Protein AF-A0A9W6C2Y4-F1 (afdb_monomer)

Sequence (240 aa):
MNPDECPVCDTGVLATWQVAATNETIRVCDECDGVWEATDELPGPPLTTIEQFLLLRGRPPLWSELHRLDEAPASTTLILKGGPIFDPAKVAANPQDYLLDIFEHEAEAAALWQSRRRRDRDWSEGEIRLRYQGAELLPFGAVDHVLALWCYLLHVVEEFLDTGRGKTYYPDQPLPVVLETVKHKVFFSTDETRVMVEPVPFLDSLLDEAQRFFAWAQSNLAEPSMDREIAQLRERLAQL

Solvent-accessible surface area (backbone atoms only — not comparable to full-atom values): 13283 Å² total; per-residue (Å²): 128,67,90,42,53,28,82,82,71,80,76,24,44,47,42,36,30,27,34,69,90,76,67,50,55,28,28,37,25,78,70,76,35,33,23,37,58,66,81,60,78,79,81,63,83,55,82,44,38,52,52,59,55,29,46,78,68,77,40,72,73,45,75,87,48,46,32,42,66,67,48,58,42,47,68,49,54,28,34,54,70,58,66,100,75,76,54,56,71,55,36,54,73,42,40,80,82,32,40,40,45,43,77,89,38,39,72,60,39,35,54,51,51,54,59,47,31,76,78,38,77,83,65,38,53,15,34,60,45,37,36,41,38,92,38,67,55,40,69,83,51,58,67,32,40,40,65,59,40,53,55,43,51,53,46,24,53,53,37,21,76,76,69,48,46,10,69,44,58,45,79,84,43,97,44,46,40,37,36,37,61,54,96,91,41,37,32,43,33,24,82,91,42,73,44,79,46,62,64,64,65,44,51,54,29,48,47,51,48,49,50,54,51,32,52,49,38,26,76,61,66,69,42,76,72,51,64,66,61,50,49,55,51,51,63,56,55,77,70,113

Mean predicted aligned error: 9.62 Å

Organism: NCBI:txid330485

Structure (mmCIF, N/CA/C/O backbone):
data_AF-A0A9W6C2Y4-F1
#
_entry.id   AF-A0A9W6C2Y4-F1
#
loop_
_atom_site.group_PDB
_atom_site.id
_atom_site.type_symbol
_atom_site.label_atom_id
_atom_site.label_alt_id
_atom_site.label_comp_id
_atom_site.label_asym_id
_atom_site.label_entity_id
_atom_site.label_seq_id
_atom_site.pdbx_PDB_ins_code
_atom_site.Cartn_x
_atom_site.Cartn_y
_atom_site.Cartn_z
_atom_site.occupancy
_atom_site.B_iso_or_equiv
_atom_site.auth_seq_id
_atom_site.auth_comp_id
_atom_site.auth_asym_id
_atom_site.auth_atom_id
_atom_site.pdbx_PDB_model_num
ATOM 1 N N . MET A 1 1 ? -12.298 27.050 8.708 1.00 48.81 1 MET A N 1
ATOM 2 C CA . MET A 1 1 ? -11.421 26.603 9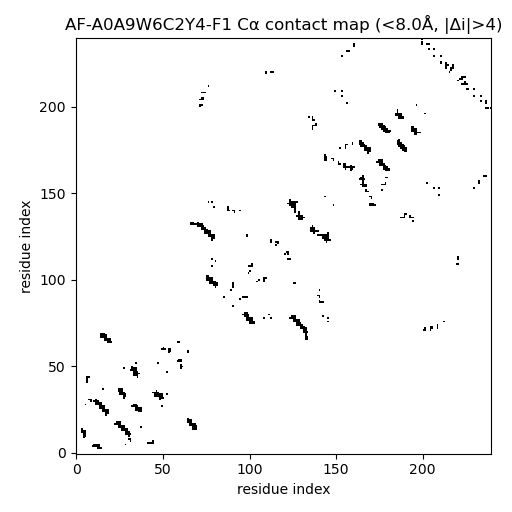.801 1.00 48.81 1 MET A CA 1
ATOM 3 C C . MET A 1 1 ? -11.021 25.200 9.417 1.00 48.81 1 MET A C 1
ATOM 5 O O . MET A 1 1 ? -11.918 24.442 9.054 1.00 48.81 1 MET A O 1
ATOM 9 N N . ASN A 1 2 ? -9.726 24.933 9.299 1.00 56.00 2 ASN A N 1
ATOM 10 C CA . ASN A 1 2 ? -9.266 23.605 8.918 1.00 56.00 2 ASN A CA 1
ATOM 11 C C . ASN A 1 2 ? -9.651 22.644 10.063 1.00 56.00 2 ASN A C 1
ATOM 13 O O . ASN A 1 2 ? -9.326 22.968 11.204 1.00 56.00 2 ASN A O 1
ATOM 17 N N . PRO A 1 3 ? -10.397 21.546 9.830 1.00 61.06 3 PRO A N 1
ATOM 18 C CA . PRO A 1 3 ? -10.784 20.623 10.905 1.00 61.06 3 PRO A CA 1
ATOM 19 C C . PRO A 1 3 ? -9.581 20.019 11.645 1.00 61.06 3 PRO A C 1
ATOM 21 O O . PRO A 1 3 ? -9.739 19.575 12.782 1.00 61.06 3 PRO A O 1
ATOM 24 N N . ASP A 1 4 ? -8.402 20.070 11.026 1.00 70.75 4 ASP A N 1
ATOM 25 C CA . ASP A 1 4 ? -7.159 19.537 11.572 1.00 70.75 4 ASP A CA 1
ATOM 26 C C . ASP A 1 4 ? -6.357 20.584 12.367 1.00 70.75 4 ASP A C 1
ATOM 28 O O . ASP A 1 4 ? -5.351 20.246 12.976 1.00 70.75 4 ASP A O 1
ATOM 32 N N . GLU A 1 5 ? -6.767 21.858 12.405 1.00 83.88 5 GLU A N 1
ATOM 33 C CA . GLU A 1 5 ? -6.085 22.886 13.208 1.00 83.88 5 GLU A CA 1
ATOM 34 C C . GLU A 1 5 ? -6.399 22.726 14.701 1.00 83.88 5 GLU A C 1
ATOM 36 O O . GLU A 1 5 ? -7.559 22.641 15.117 1.00 83.88 5 GLU A O 1
ATOM 41 N N . CYS A 1 6 ? -5.358 22.743 15.536 1.00 86.81 6 CYS A N 1
ATOM 42 C CA . CYS A 1 6 ? -5.523 22.710 16.981 1.00 86.81 6 CYS A CA 1
ATOM 43 C C . CYS A 1 6 ? -6.207 23.995 17.482 1.00 86.81 6 CYS A C 1
ATOM 45 O O . CYS A 1 6 ? -5.647 25.084 17.331 1.00 86.81 6 CYS A O 1
ATOM 47 N N . PRO A 1 7 ? -7.352 23.899 18.187 1.00 87.81 7 PRO A N 1
ATOM 48 C CA . PRO A 1 7 ? -8.110 25.066 18.643 1.00 87.81 7 PRO A CA 1
ATOM 49 C C . PRO A 1 7 ? -7.480 25.790 19.847 1.00 87.81 7 PRO A C 1
ATOM 51 O O . PRO A 1 7 ? -8.100 26.693 20.406 1.00 87.81 7 PRO A O 1
ATOM 54 N N . VAL A 1 8 ? -6.299 25.356 20.309 1.00 89.12 8 VAL A N 1
ATOM 55 C CA . VAL A 1 8 ? -5.649 25.853 21.536 1.00 89.12 8 VAL A CA 1
ATOM 56 C C . VAL A 1 8 ? -4.335 26.562 21.256 1.00 89.12 8 VAL A C 1
ATOM 58 O O . VAL A 1 8 ? -4.086 27.611 21.843 1.00 89.12 8 VAL A O 1
ATOM 61 N N . CYS A 1 9 ? -3.460 25.965 20.443 1.00 88.62 9 CYS A N 1
ATOM 62 C CA . CYS A 1 9 ? -2.107 26.486 20.249 1.00 88.62 9 CYS A CA 1
ATOM 63 C C . CYS A 1 9 ? -1.913 27.218 18.921 1.00 88.62 9 CYS A C 1
ATOM 65 O O . CYS A 1 9 ? -0.823 27.736 18.710 1.00 88.62 9 CYS A O 1
ATOM 67 N N . ASP A 1 10 ? -2.933 27.272 18.054 1.00 79.62 10 ASP A N 1
ATOM 68 C CA . ASP A 1 10 ? -2.951 27.932 16.734 1.00 79.62 10 ASP A CA 1
ATOM 69 C C . ASP A 1 10 ? -1.836 27.503 15.749 1.00 79.62 10 ASP A C 1
ATOM 71 O O . ASP A 1 10 ? -1.829 27.928 14.595 1.00 79.62 10 ASP A O 1
ATOM 75 N N . THR A 1 11 ? -0.890 26.663 16.181 1.00 83.31 11 THR A N 1
ATOM 76 C CA . THR A 1 11 ? 0.278 26.207 15.415 1.00 83.31 11 THR A CA 1
ATOM 77 C C . THR A 1 11 ? 0.309 24.701 15.191 1.00 83.31 11 THR A C 1
ATOM 79 O O . THR A 1 11 ? 1.020 24.256 14.298 1.00 83.31 11 THR A O 1
ATOM 82 N N . GLY A 1 12 ? -0.414 23.931 16.005 1.00 83.50 12 GLY A N 1
ATOM 83 C CA . GLY A 1 12 ? -0.396 22.470 15.964 1.00 83.50 12 GLY A CA 1
ATOM 84 C C . GLY A 1 12 ? -1.527 21.878 15.136 1.00 83.50 12 GLY A C 1
ATOM 85 O O . GLY A 1 12 ? -2.555 22.523 14.905 1.00 83.50 12 GLY A O 1
ATOM 86 N N . VAL A 1 13 ? -1.339 20.627 14.734 1.00 85.88 13 VAL A N 1
ATOM 87 C CA . VAL A 1 13 ? -2.291 19.826 13.967 1.00 85.88 13 VAL A CA 1
ATOM 88 C C . VAL A 1 13 ? -2.844 18.710 14.849 1.00 85.88 13 VAL A C 1
ATOM 90 O O . VAL A 1 13 ? -2.113 18.044 15.582 1.00 85.88 13 VAL A O 1
ATOM 93 N N . LEU A 1 14 ? -4.158 18.504 14.793 1.00 87.69 14 LEU A N 1
ATOM 94 C CA . LEU A 1 14 ? -4.824 17.393 15.457 1.00 87.69 14 LEU A CA 1
ATOM 95 C C . LEU A 1 14 ? -4.723 16.139 14.602 1.00 87.69 14 LEU A C 1
ATOM 97 O O . LEU A 1 14 ? -5.327 16.045 13.539 1.00 87.69 14 LEU A O 1
ATOM 101 N N . ALA A 1 15 ? -4.013 15.151 15.125 1.00 85.19 15 ALA A N 1
ATOM 102 C CA . ALA A 1 15 ? -3.973 13.809 14.578 1.00 85.19 15 ALA A CA 1
ATOM 103 C C . ALA A 1 15 ? -4.909 12.892 15.367 1.00 85.19 15 ALA A C 1
ATOM 105 O O . ALA A 1 15 ? -5.103 13.073 16.571 1.00 85.19 15 ALA A O 1
ATOM 106 N N . THR A 1 16 ? -5.487 11.890 14.712 1.00 87.31 16 THR A N 1
ATOM 107 C CA . THR A 1 16 ? -6.324 10.896 15.392 1.00 87.31 16 THR A CA 1
ATOM 108 C C . THR A 1 16 ? -5.439 9.736 15.808 1.00 87.31 16 THR A C 1
ATOM 110 O O . THR A 1 16 ? -4.629 9.269 15.027 1.00 87.31 16 THR A O 1
ATOM 113 N N . TRP A 1 17 ? -5.586 9.236 17.026 1.00 87.19 17 TRP A N 1
ATOM 114 C CA . TRP A 1 17 ? -4.796 8.134 17.559 1.00 87.19 17 TRP A CA 1
ATOM 115 C C . TRP A 1 17 ? -5.699 7.125 18.252 1.00 87.19 17 TRP A C 1
ATOM 117 O O . TRP A 1 17 ? -6.718 7.484 18.834 1.00 87.19 17 TRP A O 1
ATOM 127 N N . GLN A 1 18 ? -5.306 5.860 18.231 1.00 86.88 18 GLN A N 1
ATOM 128 C CA . GLN A 1 18 ? -5.898 4.794 19.017 1.00 86.88 18 GLN A CA 1
ATOM 129 C C . GLN A 1 18 ? -4.928 4.352 20.099 1.00 86.88 18 GLN A C 1
ATOM 131 O O . GLN A 1 18 ? -3.770 4.051 19.820 1.00 86.88 18 GLN A O 1
ATOM 136 N N . VAL A 1 19 ? -5.408 4.244 21.332 1.00 88.12 19 VAL A N 1
ATOM 137 C CA . VAL A 1 19 ? -4.635 3.635 22.415 1.00 88.12 19 VAL A CA 1
ATOM 138 C C . VAL A 1 19 ? -4.586 2.124 22.208 1.00 88.12 19 VAL A C 1
ATOM 140 O O . VAL A 1 19 ? -5.620 1.456 22.269 1.00 88.12 19 VAL A O 1
ATOM 143 N N . ALA A 1 20 ? -3.386 1.569 22.034 1.00 76.88 20 ALA A N 1
ATOM 144 C CA . ALA A 1 20 ? -3.165 0.167 21.670 1.00 76.88 20 ALA A CA 1
ATOM 145 C C . ALA A 1 20 ? -3.860 -0.838 22.609 1.00 76.88 20 ALA A C 1
ATOM 147 O O . ALA A 1 20 ? -4.355 -1.880 22.188 1.00 76.88 20 ALA A O 1
ATOM 148 N N . ALA A 1 21 ? -3.906 -0.530 23.907 1.00 77.56 21 ALA A N 1
ATOM 149 C CA . ALA A 1 21 ? -4.425 -1.445 24.920 1.00 77.56 21 ALA A CA 1
ATOM 150 C C . ALA A 1 21 ? -5.945 -1.391 25.110 1.00 77.56 21 ALA A C 1
ATOM 152 O O . ALA A 1 21 ? -6.541 -2.388 25.518 1.00 77.56 21 ALA A O 1
ATOM 153 N N . THR A 1 22 ? -6.565 -0.233 24.874 1.00 81.06 22 THR A N 1
ATOM 154 C CA . THR A 1 22 ? -7.994 -0.009 25.151 1.00 81.06 22 THR A CA 1
ATOM 155 C C . THR A 1 22 ? -8.826 0.120 23.880 1.00 81.06 22 THR A C 1
ATOM 157 O O . THR A 1 22 ? -10.047 0.001 23.944 1.00 81.06 22 THR A O 1
ATOM 160 N N . ASN A 1 23 ? -8.179 0.307 22.726 1.00 77.56 23 ASN A N 1
ATOM 161 C CA . ASN A 1 23 ? -8.791 0.686 21.454 1.00 77.56 23 ASN A CA 1
ATOM 162 C C . ASN A 1 23 ? -9.578 2.009 21.510 1.00 77.56 23 ASN A C 1
ATOM 164 O O . ASN A 1 23 ? -10.372 2.277 20.610 1.00 77.56 23 ASN A O 1
ATOM 168 N N . GLU A 1 24 ? -9.374 2.834 22.545 1.00 87.25 24 GLU A N 1
ATOM 169 C CA . GLU A 1 24 ? -9.972 4.169 22.622 1.00 87.25 24 GLU A CA 1
ATOM 170 C C . GLU A 1 24 ? -9.364 5.067 21.549 1.00 87.25 24 GLU A C 1
ATOM 172 O O . GLU A 1 24 ? -8.140 5.184 21.461 1.00 87.25 24 GLU A O 1
ATOM 177 N N . THR A 1 25 ? -10.224 5.715 20.769 1.00 88.94 25 THR A N 1
ATOM 178 C CA . THR A 1 25 ? -9.813 6.691 19.764 1.00 88.94 25 THR A CA 1
ATOM 179 C C . THR A 1 25 ? -9.860 8.098 20.346 1.00 88.94 25 THR A C 1
ATOM 181 O O . THR A 1 25 ? -10.866 8.516 20.923 1.00 88.94 25 THR A O 1
ATOM 184 N N . ILE A 1 26 ? -8.777 8.838 20.161 1.00 92.00 26 ILE A N 1
ATOM 185 C CA . ILE A 1 26 ? -8.584 10.209 20.620 1.00 92.00 26 ILE A CA 1
ATOM 186 C C . ILE A 1 26 ? -8.038 11.077 19.498 1.00 92.00 26 ILE A C 1
ATOM 188 O O . ILE A 1 26 ? -7.483 10.568 18.530 1.00 92.00 26 ILE A O 1
ATOM 192 N N . ARG A 1 27 ? -8.150 12.394 19.648 1.00 91.06 27 ARG A N 1
ATOM 193 C CA . ARG A 1 27 ? -7.378 13.351 18.852 1.00 91.06 27 ARG A CA 1
ATOM 194 C C . ARG A 1 27 ? -6.304 13.974 19.722 1.00 91.06 27 ARG A C 1
ATOM 196 O O . ARG A 1 27 ? -6.596 14.346 20.857 1.00 91.06 27 ARG A O 1
ATOM 203 N N . VAL A 1 28 ? -5.086 14.067 19.202 1.00 92.19 28 VAL A N 1
ATOM 204 C CA . VAL A 1 28 ? -3.923 14.604 19.911 1.00 92.19 28 VAL A CA 1
ATOM 205 C C . VAL A 1 28 ? -3.260 15.672 19.054 1.00 92.19 28 VAL A C 1
ATOM 207 O O . VAL A 1 28 ? -3.029 15.448 17.867 1.00 92.19 28 VAL A O 1
ATOM 210 N N . CYS A 1 29 ? -2.973 16.823 19.657 1.00 91.62 29 CYS A N 1
ATOM 211 C CA . CYS A 1 29 ? -2.175 17.876 19.032 1.00 91.62 29 CYS A CA 1
ATOM 212 C C . CYS A 1 29 ? -0.686 17.518 19.083 1.00 91.62 29 CYS A C 1
ATOM 214 O O . CYS A 1 29 ? -0.192 17.152 20.148 1.00 91.62 29 CYS A O 1
ATOM 216 N N . ASP A 1 30 ? 0.023 17.678 17.970 1.00 87.75 30 ASP A N 1
ATOM 217 C CA . ASP A 1 30 ? 1.470 17.450 17.857 1.00 87.75 30 ASP A CA 1
ATOM 218 C C . ASP A 1 30 ? 2.346 18.500 18.568 1.00 87.75 30 ASP A C 1
ATOM 220 O O . ASP A 1 30 ? 3.482 18.202 18.927 1.00 87.75 30 ASP A O 1
ATOM 224 N N . GLU A 1 31 ? 1.826 19.707 18.802 1.00 91.56 31 GLU A N 1
ATOM 225 C CA . GLU A 1 31 ? 2.586 20.807 19.418 1.00 91.56 31 GLU A CA 1
ATOM 226 C C . GLU A 1 31 ? 2.297 21.002 20.912 1.00 91.56 31 GLU A C 1
ATOM 228 O O . GLU A 1 31 ? 3.196 21.293 21.699 1.00 91.56 31 GLU A O 1
ATOM 233 N N . CYS A 1 32 ? 1.030 20.894 21.327 1.00 92.50 32 CYS A N 1
ATOM 234 C CA . CYS A 1 32 ? 0.628 21.184 22.710 1.00 92.50 32 CYS A CA 1
ATOM 235 C C . CYS A 1 32 ? 0.221 19.951 23.519 1.00 92.50 32 CYS A C 1
ATOM 237 O O . CYS A 1 32 ? -0.209 20.105 24.664 1.00 92.50 32 CYS A O 1
ATOM 239 N N . ASP A 1 33 ? 0.308 18.755 22.924 1.00 93.50 33 ASP A N 1
ATOM 240 C CA . ASP A 1 33 ? -0.060 17.467 23.526 1.00 93.50 33 ASP A CA 1
ATOM 241 C C . ASP A 1 33 ? -1.509 17.385 24.042 1.00 93.50 33 ASP A C 1
ATOM 243 O O . ASP A 1 33 ? -1.862 16.462 24.781 1.00 93.50 33 ASP A O 1
ATOM 247 N N . GLY A 1 34 ? -2.363 18.349 23.684 1.00 94.19 34 GLY A N 1
ATOM 248 C CA . GLY A 1 34 ? -3.767 18.373 24.078 1.00 94.19 34 GLY A CA 1
ATOM 249 C C . GLY A 1 34 ? -4.510 17.159 23.528 1.00 94.19 34 GLY A C 1
ATOM 250 O O . GLY A 1 34 ? -4.279 16.760 22.389 1.00 94.19 34 GLY A O 1
ATOM 251 N N . VAL A 1 35 ? -5.401 16.583 24.336 1.00 94.50 35 VAL A N 1
ATOM 252 C CA . VAL A 1 35 ? -6.202 15.406 23.982 1.00 94.50 35 VAL A CA 1
ATOM 253 C C . VAL A 1 35 ? -7.685 15.740 23.967 1.00 94.50 35 VAL A C 1
ATOM 255 O O . VAL A 1 35 ? -8.200 16.313 24.925 1.00 94.50 35 VAL A O 1
ATOM 258 N N . TRP A 1 36 ? -8.379 15.295 22.928 1.00 93.69 36 TRP A N 1
ATOM 259 C CA . TRP A 1 36 ? -9.834 15.344 22.786 1.00 93.69 36 TRP A CA 1
ATOM 260 C C . TRP A 1 36 ? -10.384 13.945 22.527 1.00 93.69 36 TRP A C 1
ATOM 262 O O . TRP A 1 36 ? -9.674 13.080 22.003 1.00 93.69 36 TRP A O 1
ATOM 272 N N . GLU A 1 37 ? -11.658 13.715 22.835 1.00 89.94 37 GLU A N 1
ATOM 273 C CA . GLU A 1 37 ? -12.338 12.527 22.326 1.00 89.94 37 GLU A CA 1
ATOM 274 C C . GLU A 1 37 ? -12.446 12.625 20.802 1.00 89.94 37 GLU A C 1
ATOM 276 O O . GLU A 1 37 ? -12.574 13.713 20.226 1.00 89.94 37 GLU A O 1
ATOM 281 N N . ALA A 1 38 ? -12.421 11.479 20.121 1.00 83.81 38 ALA A N 1
ATOM 282 C CA . ALA A 1 38 ? -12.637 11.438 18.676 1.00 83.81 38 ALA A CA 1
ATOM 283 C C . ALA A 1 38 ? -13.989 12.054 18.266 1.00 83.81 38 ALA A C 1
ATOM 285 O O . ALA A 1 38 ? -14.111 12.613 17.181 1.00 83.81 38 ALA A O 1
ATOM 286 N N . THR A 1 39 ? -14.986 11.971 19.150 1.00 80.50 39 THR A N 1
ATOM 287 C CA . THR A 1 39 ? -16.361 12.438 18.934 1.00 80.50 39 THR A CA 1
ATOM 288 C C . THR A 1 39 ? -16.616 13.883 19.349 1.00 80.50 39 THR A C 1
ATOM 290 O O . THR A 1 39 ? -17.721 14.367 19.121 1.00 80.50 39 THR A O 1
ATOM 293 N N . ASP A 1 40 ? -15.649 14.575 19.963 1.00 82.12 40 ASP A N 1
ATOM 294 C CA . ASP A 1 40 ? -15.875 15.949 20.425 1.00 82.12 40 ASP A CA 1
ATOM 295 C C . ASP A 1 40 ? -16.183 16.899 19.251 1.00 82.12 40 ASP A C 1
ATOM 297 O O . ASP A 1 40 ? -15.501 16.904 18.220 1.00 82.12 40 ASP A O 1
ATOM 301 N N . GLU A 1 41 ? -17.175 17.768 19.417 1.00 78.69 41 GLU A N 1
ATOM 302 C CA . GLU A 1 41 ? -17.361 18.905 18.517 1.00 78.69 41 GLU A CA 1
ATOM 303 C C . GLU A 1 41 ? -16.339 19.992 18.878 1.00 78.69 41 GLU A C 1
ATOM 305 O O . GLU A 1 41 ? -16.325 20.515 19.993 1.00 78.69 41 GLU A O 1
ATOM 310 N N . LEU A 1 42 ? -15.455 20.323 17.935 1.00 80.69 42 LEU A N 1
ATOM 311 C CA . LEU A 1 42 ? -14.477 21.399 18.092 1.00 80.69 42 LEU A CA 1
ATOM 312 C C . LEU A 1 42 ? -15.065 22.729 17.586 1.00 80.69 42 LEU A C 1
ATOM 314 O O . LEU A 1 42 ? -15.831 22.719 16.618 1.00 80.69 42 LEU A O 1
ATOM 318 N N . PRO A 1 43 ? -14.702 23.882 18.187 1.00 79.88 43 PRO A N 1
ATOM 319 C CA . PRO A 1 43 ? -13.636 24.084 19.176 1.00 79.88 43 PRO A CA 1
ATOM 320 C C . PRO A 1 43 ? -14.080 23.877 20.638 1.00 79.88 43 PRO A C 1
ATOM 322 O O . PRO A 1 43 ? -15.119 24.374 21.066 1.00 79.88 43 PRO A O 1
ATOM 325 N N . GLY A 1 44 ? -13.234 23.221 21.437 1.00 80.31 44 GLY A N 1
ATOM 326 C CA . GLY A 1 44 ? -13.410 23.034 22.882 1.00 80.31 44 GLY A CA 1
ATOM 327 C C . GLY A 1 44 ? -12.063 22.828 23.588 1.00 80.31 44 GLY A C 1
ATOM 328 O O . GLY A 1 44 ? -11.073 22.530 22.913 1.00 80.31 44 GLY A O 1
ATOM 329 N N . PRO A 1 45 ? -11.976 23.011 24.921 1.00 88.00 45 PRO A N 1
ATOM 330 C CA . PRO A 1 45 ? -10.738 22.750 25.652 1.00 88.00 45 PRO A CA 1
ATOM 331 C C . PRO A 1 45 ? -10.373 21.257 25.582 1.00 88.00 45 PRO A C 1
ATOM 333 O O . PRO A 1 45 ? -11.278 20.424 25.516 1.00 88.00 45 PRO A O 1
ATOM 336 N N . PRO A 1 46 ? -9.078 20.905 25.626 1.00 92.19 46 PRO A N 1
ATOM 337 C CA . PRO A 1 46 ? -8.669 19.512 25.688 1.00 92.19 46 PRO A CA 1
ATOM 338 C C . PRO A 1 46 ? -9.128 18.905 27.016 1.00 92.19 46 PRO A C 1
ATOM 340 O O . PRO A 1 46 ? -9.146 19.577 28.051 1.00 92.19 46 PRO A O 1
ATOM 343 N N . LEU A 1 47 ? -9.448 17.613 26.998 1.00 92.94 47 LEU A N 1
ATOM 344 C CA . LEU A 1 47 ? -9.722 16.822 28.196 1.00 92.94 47 LEU A CA 1
ATOM 345 C C . LEU A 1 47 ? -8.537 16.855 29.164 1.00 92.94 47 LEU A C 1
ATOM 347 O O . LEU A 1 47 ? -8.707 16.964 30.378 1.00 92.94 47 LEU A O 1
ATOM 351 N N . THR A 1 48 ? -7.333 16.687 28.615 1.00 94.31 48 THR A N 1
ATOM 352 C CA . THR A 1 48 ? -6.063 16.588 29.340 1.00 94.31 48 THR A CA 1
ATOM 353 C C . THR A 1 48 ? -4.895 16.607 28.338 1.00 94.31 48 THR A C 1
ATOM 355 O O . THR A 1 48 ? -5.105 16.896 27.160 1.00 94.31 48 THR A O 1
ATOM 358 N N . THR A 1 49 ? -3.675 16.303 28.784 1.00 94.62 49 THR A N 1
ATOM 359 C CA . THR A 1 49 ? -2.512 16.062 27.916 1.00 94.62 49 THR A CA 1
ATOM 360 C C . THR A 1 49 ? -2.329 14.571 27.634 1.00 94.62 49 THR A C 1
ATOM 362 O O . THR A 1 49 ? -2.821 13.732 28.394 1.00 94.62 49 THR A O 1
ATOM 365 N N . ILE A 1 50 ? -1.592 14.210 26.581 1.00 93.50 50 ILE A N 1
ATOM 366 C CA . ILE A 1 50 ? -1.386 12.800 26.209 1.00 93.50 50 ILE A CA 1
ATOM 367 C C . ILE A 1 50 ? -0.712 11.977 27.310 1.00 93.50 50 ILE A C 1
ATOM 369 O O . ILE A 1 50 ? -1.130 10.853 27.595 1.00 93.50 50 ILE A O 1
ATOM 373 N N . GLU A 1 51 ? 0.261 12.565 28.006 1.00 94.19 51 GLU A N 1
ATOM 374 C CA . GLU A 1 51 ? 0.919 11.952 29.160 1.00 94.19 51 GLU A CA 1
ATOM 375 C C . GLU A 1 51 ? -0.103 11.578 30.240 1.00 94.19 51 GLU A C 1
ATOM 377 O O . GLU A 1 51 ? -0.183 10.429 30.681 1.00 94.19 51 GLU A O 1
ATOM 382 N N . GLN A 1 52 ? -0.930 12.540 30.645 1.00 94.69 52 GLN A N 1
ATOM 383 C CA . GLN A 1 52 ? -1.886 12.338 31.722 1.00 94.69 52 GLN A CA 1
ATOM 384 C C . GLN A 1 52 ? -3.051 11.436 31.290 1.00 94.69 52 GLN A C 1
ATOM 386 O O . GLN A 1 52 ? -3.531 10.627 32.088 1.00 94.69 52 GLN A O 1
ATOM 391 N N . PHE A 1 53 ? -3.440 11.489 30.015 1.00 94.50 53 PHE A N 1
ATOM 392 C CA . PHE A 1 53 ? -4.421 10.588 29.420 1.00 94.50 53 PHE A CA 1
ATOM 393 C C . PHE A 1 53 ? -3.993 9.118 29.520 1.00 94.50 53 PHE A C 1
ATOM 395 O O . PHE A 1 53 ? -4.796 8.280 29.944 1.00 94.50 53 PHE A O 1
ATOM 402 N N . LEU A 1 54 ? -2.738 8.809 29.166 1.00 93.44 54 LEU A N 1
ATOM 403 C CA . LEU A 1 54 ? -2.165 7.460 29.229 1.00 93.44 54 LEU A CA 1
ATOM 404 C C . LEU A 1 54 ? -1.967 6.989 30.674 1.00 93.44 54 LEU A C 1
ATOM 406 O O . LEU A 1 54 ? -2.329 5.858 31.011 1.00 93.44 54 LEU A O 1
ATOM 410 N N . LEU A 1 55 ? -1.477 7.866 31.556 1.00 94.00 55 LEU A N 1
ATOM 411 C CA . LEU A 1 55 ? -1.287 7.547 32.975 1.00 94.00 55 LEU A CA 1
ATOM 412 C C . LEU A 1 55 ? -2.604 7.183 33.673 1.00 94.00 55 LEU A C 1
ATOM 414 O O . LEU A 1 55 ? -2.648 6.210 34.427 1.00 94.00 55 LEU A O 1
ATOM 418 N N . LEU A 1 56 ? -3.696 7.901 33.384 1.00 93.25 56 LEU A N 1
ATOM 419 C CA . LEU A 1 56 ? -5.032 7.588 33.915 1.00 93.25 56 LEU A CA 1
ATOM 420 C C . LEU A 1 56 ? -5.556 6.216 33.457 1.00 93.25 56 LEU A C 1
ATOM 422 O O . LEU A 1 56 ? -6.422 5.639 34.112 1.00 93.25 56 LEU A O 1
ATOM 426 N N . ARG A 1 57 ? -4.998 5.672 32.371 1.00 90.56 57 ARG A N 1
ATOM 427 C CA . ARG A 1 57 ? -5.300 4.341 31.819 1.00 90.56 57 ARG A CA 1
ATOM 428 C C . ARG A 1 57 ? -4.287 3.278 32.240 1.00 90.56 57 ARG A C 1
ATOM 430 O O . ARG A 1 57 ? -4.323 2.157 31.737 1.00 90.56 57 ARG A O 1
ATOM 437 N N . GLY A 1 58 ? -3.378 3.616 33.157 1.00 91.62 58 GLY A N 1
ATOM 438 C CA . GLY A 1 58 ? -2.327 2.713 33.618 1.00 91.62 58 GLY A CA 1
ATOM 439 C C . GLY A 1 58 ? -1.333 2.334 32.517 1.00 91.62 58 GLY A C 1
ATOM 440 O O . GLY A 1 58 ? -0.766 1.242 32.567 1.00 91.62 58 GLY A O 1
ATOM 441 N N . ARG A 1 59 ? -1.147 3.196 31.509 1.00 90.12 59 ARG A N 1
ATOM 442 C CA . ARG A 1 59 ? -0.185 3.006 30.415 1.00 90.12 59 ARG A CA 1
ATOM 443 C C . ARG A 1 59 ? 1.052 3.878 30.635 1.00 90.12 59 ARG A C 1
ATOM 445 O O . ARG A 1 59 ? 0.937 4.960 31.216 1.00 90.12 59 ARG A O 1
ATOM 452 N N . PRO A 1 60 ? 2.240 3.425 30.201 1.00 89.50 60 PRO A N 1
ATOM 453 C CA . PRO A 1 60 ? 3.411 4.289 30.195 1.00 89.50 60 PRO A CA 1
ATOM 454 C C . PRO A 1 60 ? 3.162 5.477 29.244 1.00 89.50 60 PRO A C 1
ATOM 456 O O . PRO A 1 60 ? 2.529 5.291 28.208 1.00 89.50 60 PRO A O 1
ATOM 459 N N . PRO A 1 61 ? 3.631 6.695 29.559 1.00 90.19 61 PRO A N 1
ATOM 460 C CA . PRO A 1 61 ? 3.428 7.870 28.713 1.00 90.19 61 PRO A CA 1
ATOM 461 C C . PRO A 1 61 ? 4.405 7.858 27.527 1.00 90.19 61 PRO A C 1
ATOM 463 O O . PRO A 1 61 ? 5.323 8.669 27.437 1.00 90.19 61 PRO A O 1
ATOM 466 N N . LEU A 1 62 ? 4.259 6.867 26.651 1.00 87.06 62 LEU A N 1
ATOM 467 C CA . LEU A 1 62 ? 5.104 6.652 25.484 1.00 87.06 62 LEU A CA 1
ATOM 468 C C . LEU A 1 62 ? 4.237 6.674 24.229 1.00 87.06 62 LEU A C 1
ATOM 470 O O . LEU A 1 62 ? 3.201 6.017 24.184 1.00 87.06 62 LEU A O 1
ATOM 474 N N . TRP A 1 63 ? 4.701 7.347 23.176 1.00 83.00 63 TRP A N 1
ATOM 475 C CA . TRP A 1 63 ? 4.027 7.346 21.872 1.00 83.00 63 TRP A CA 1
ATOM 476 C C . TRP A 1 63 ? 3.883 5.942 21.268 1.00 83.00 63 TRP A C 1
ATOM 478 O O . TRP A 1 63 ? 2.959 5.703 20.504 1.00 83.00 63 TRP A O 1
ATOM 488 N N . SER A 1 64 ? 4.726 4.981 21.667 1.00 79.88 64 SER A N 1
ATOM 489 C CA . SER A 1 64 ? 4.589 3.566 21.290 1.00 79.88 64 SER A CA 1
ATOM 490 C C . SER A 1 64 ? 3.312 2.894 21.812 1.00 79.88 64 SER A C 1
ATOM 492 O O . SER A 1 64 ? 3.003 1.780 21.405 1.00 79.88 64 SER A O 1
ATOM 494 N N . GLU A 1 65 ? 2.589 3.533 22.735 1.00 84.75 65 GLU A N 1
ATOM 495 C CA . GLU A 1 65 ? 1.288 3.077 23.240 1.00 84.75 65 GLU A CA 1
ATOM 496 C C . GLU A 1 65 ? 0.114 3.504 22.351 1.00 8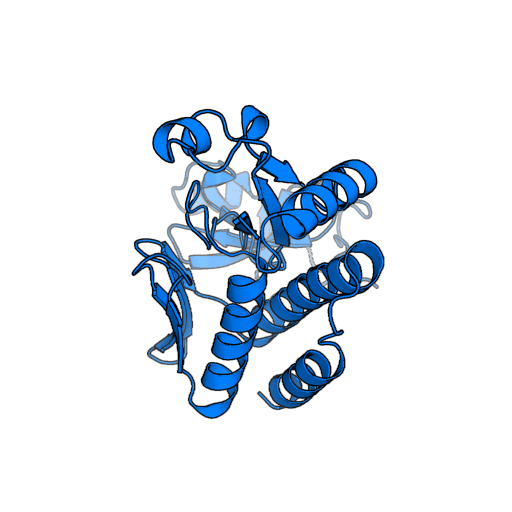4.75 65 GLU A C 1
ATOM 498 O O . GLU A 1 65 ? -1.038 3.166 22.640 1.00 84.75 65 GLU A O 1
ATOM 503 N N . LEU A 1 66 ? 0.398 4.270 21.298 1.00 84.38 66 LEU A N 1
ATOM 504 C CA . LEU A 1 66 ? -0.582 4.877 20.417 1.00 84.38 66 LEU A CA 1
ATOM 505 C C . LEU A 1 66 ? -0.342 4.430 18.972 1.00 84.38 66 LEU A C 1
ATOM 507 O O . LEU A 1 66 ? 0.793 4.343 18.508 1.00 84.38 66 LEU A O 1
ATOM 511 N N . HIS A 1 67 ? -1.432 4.207 18.248 1.00 77.88 67 HIS A N 1
ATOM 512 C CA . HIS A 1 67 ? -1.442 3.987 16.806 1.00 77.88 67 HIS A CA 1
ATOM 513 C C . HIS A 1 67 ? -2.114 5.175 16.144 1.00 77.88 67 HIS A C 1
ATOM 515 O O . HIS A 1 67 ? -3.267 5.475 16.444 1.00 77.88 67 HIS A O 1
ATOM 521 N N . ARG A 1 68 ? -1.403 5.878 15.270 1.00 77.81 68 ARG A N 1
ATOM 522 C CA . ARG A 1 68 ? -1.967 7.032 14.577 1.00 77.81 68 ARG A CA 1
ATOM 523 C C . ARG A 1 68 ? -3.002 6.560 13.564 1.00 77.81 68 ARG A C 1
ATOM 525 O O . ARG A 1 68 ? -2.655 5.756 12.724 1.00 77.81 68 ARG A O 1
ATOM 532 N N . LEU A 1 69 ? -4.246 7.015 13.632 1.00 69.75 69 LEU A N 1
ATOM 533 C CA . LEU A 1 69 ? -5.346 6.567 12.776 1.00 69.75 69 LEU A CA 1
ATOM 534 C C . LEU A 1 69 ? -5.574 7.424 11.527 1.00 69.75 69 LEU A C 1
ATOM 536 O O . LEU A 1 69 ? -6.167 6.937 10.568 1.00 69.75 69 LEU A O 1
ATOM 540 N N . ASP A 1 70 ? -5.127 8.679 11.542 1.00 62.94 70 ASP A N 1
ATOM 541 C CA . ASP A 1 70 ? -5.248 9.641 10.436 1.00 62.94 70 ASP A CA 1
ATOM 542 C C . ASP A 1 70 ? -4.103 9.539 9.414 1.00 62.94 70 ASP A C 1
ATOM 544 O O . ASP A 1 70 ? -4.048 10.319 8.467 1.00 62.94 70 ASP A O 1
ATOM 548 N N . GLU A 1 71 ? -3.185 8.580 9.567 1.00 66.94 71 GLU A N 1
ATOM 549 C CA . GLU A 1 71 ? -2.182 8.310 8.538 1.00 66.94 71 GLU A CA 1
ATOM 550 C C . GLU A 1 71 ? -2.820 7.565 7.368 1.00 66.94 71 GLU A C 1
ATOM 552 O O . GLU A 1 71 ? -3.100 6.367 7.450 1.00 66.94 71 GLU A O 1
ATOM 557 N N . ALA A 1 72 ? -3.008 8.282 6.261 1.00 72.56 72 ALA A N 1
ATOM 558 C CA . ALA A 1 72 ? -3.232 7.673 4.960 1.00 72.56 72 ALA A CA 1
ATOM 559 C C . ALA A 1 72 ? -2.145 6.617 4.681 1.00 72.56 72 ALA A C 1
ATOM 561 O O . ALA A 1 72 ? -0.980 6.832 5.043 1.00 72.56 72 ALA A O 1
ATOM 562 N N . PRO A 1 73 ? -2.481 5.474 4.055 1.00 79.56 73 PRO A N 1
ATOM 563 C CA . PRO A 1 73 ? -1.469 4.545 3.597 1.00 79.56 73 PRO A CA 1
ATOM 564 C C . PRO A 1 73 ? -0.466 5.268 2.699 1.00 79.56 73 PRO A C 1
ATOM 566 O O . PRO A 1 73 ? -0.838 5.950 1.749 1.00 79.56 73 PRO A O 1
ATOM 569 N N . ALA A 1 74 ? 0.809 5.098 3.017 1.00 86.62 74 ALA A N 1
ATOM 570 C CA . ALA A 1 74 ? 1.917 5.623 2.242 1.00 86.62 74 ALA A CA 1
ATOM 571 C C . ALA A 1 74 ? 2.745 4.451 1.738 1.00 86.62 74 ALA A C 1
ATOM 573 O O . ALA A 1 74 ? 3.008 3.501 2.484 1.00 86.62 74 ALA A O 1
ATOM 574 N N . SER A 1 75 ? 3.175 4.520 0.484 1.00 92.50 75 SER A N 1
ATOM 575 C CA . SER A 1 75 ? 3.999 3.482 -0.108 1.00 92.50 75 SER A CA 1
ATOM 576 C C . SER A 1 75 ? 5.345 4.001 -0.591 1.00 92.50 75 SER A C 1
ATOM 578 O O . SER A 1 75 ? 5.534 5.175 -0.906 1.00 92.50 75 SER A O 1
ATOM 580 N N . THR A 1 76 ? 6.291 3.083 -0.694 1.00 93.31 76 THR A N 1
ATOM 581 C CA . THR A 1 76 ? 7.521 3.263 -1.456 1.00 93.31 76 THR A CA 1
ATOM 582 C C . THR A 1 76 ? 7.667 2.035 -2.339 1.00 93.31 76 THR A C 1
ATOM 584 O O . THR A 1 76 ? 7.480 0.906 -1.887 1.00 93.31 76 THR A O 1
ATOM 587 N N . THR A 1 77 ? 7.998 2.247 -3.611 1.00 95.94 77 THR A N 1
ATOM 588 C CA . THR A 1 77 ? 8.358 1.153 -4.514 1.00 95.94 77 THR A CA 1
ATOM 589 C C . THR A 1 77 ? 9.865 1.159 -4.695 1.00 95.94 77 THR A C 1
ATOM 591 O O . THR A 1 77 ? 10.461 2.154 -5.106 1.00 95.94 77 THR A O 1
ATOM 594 N N . LEU A 1 78 ? 10.479 0.034 -4.366 1.00 95.25 78 LEU A N 1
ATOM 595 C CA . LEU A 1 78 ? 11.910 -0.193 -4.416 1.00 95.25 78 LEU A CA 1
ATOM 596 C C . LEU A 1 78 ? 12.208 -1.180 -5.533 1.00 95.25 78 LEU A C 1
ATOM 598 O O . LEU A 1 78 ? 11.510 -2.178 -5.656 1.00 95.25 78 LEU A O 1
ATOM 602 N N . ILE A 1 79 ? 13.268 -0.958 -6.301 1.00 95.00 79 ILE A N 1
ATOM 603 C CA . ILE A 1 79 ? 13.730 -1.912 -7.315 1.00 95.00 79 ILE A CA 1
ATOM 604 C C . ILE A 1 79 ? 15.096 -2.483 -6.982 1.00 95.00 79 ILE A C 1
ATOM 606 O O . ILE A 1 79 ? 15.944 -1.820 -6.381 1.00 95.00 79 ILE A O 1
ATOM 610 N N . LEU A 1 80 ? 15.335 -3.719 -7.410 1.00 93.00 80 LEU A N 1
ATOM 611 C CA . LEU A 1 80 ? 16.580 -4.419 -7.140 1.00 93.00 80 LEU A CA 1
ATOM 612 C C . LEU A 1 80 ? 17.750 -3.839 -7.963 1.00 93.00 80 LEU A C 1
ATOM 614 O O . LEU A 1 80 ? 17.809 -3.955 -9.189 1.00 93.00 80 LEU A O 1
ATOM 618 N N . LYS A 1 81 ? 18.746 -3.274 -7.268 1.00 89.31 81 LYS A N 1
ATOM 619 C CA . LYS A 1 81 ? 20.045 -2.828 -7.811 1.00 89.31 81 LYS A CA 1
ATOM 620 C C . LYS A 1 81 ? 20.891 -4.004 -8.302 1.00 89.31 81 LYS A C 1
ATOM 622 O O . LYS A 1 81 ? 21.577 -3.901 -9.322 1.00 89.31 81 LYS A O 1
ATOM 627 N N . GLY A 1 82 ? 20.859 -5.119 -7.566 1.00 75.25 82 GLY A N 1
ATOM 628 C CA . GLY A 1 82 ? 21.694 -6.310 -7.767 1.00 75.25 82 GLY A CA 1
ATOM 629 C C . GLY A 1 82 ? 21.351 -7.131 -9.017 1.00 75.25 82 GLY A C 1
ATOM 630 O O . GLY A 1 82 ? 20.296 -6.961 -9.625 1.00 75.25 82 GLY A O 1
ATOM 631 N N . GLY A 1 83 ? 22.272 -7.992 -9.461 1.00 64.69 83 GLY A N 1
ATOM 632 C CA . GLY A 1 83 ? 22.064 -8.900 -10.603 1.00 64.69 83 GLY A CA 1
ATOM 633 C C . GLY A 1 83 ? 20.969 -9.959 -10.358 1.00 64.69 83 GLY A C 1
ATOM 634 O O . GLY A 1 83 ? 20.382 -9.982 -9.285 1.00 64.69 83 GLY A O 1
ATOM 635 N N . PRO A 1 84 ? 20.708 -10.864 -11.322 1.00 56.84 84 PRO A N 1
ATOM 636 C CA . PRO A 1 84 ? 19.597 -11.833 -11.267 1.00 56.84 84 PRO A CA 1
ATOM 637 C C . PRO A 1 84 ? 19.695 -12.871 -10.134 1.00 56.84 84 PRO A C 1
ATOM 639 O O . PRO A 1 84 ? 18.775 -13.652 -9.940 1.00 56.84 84 PRO A O 1
ATOM 642 N N . ILE A 1 85 ? 20.810 -12.905 -9.399 1.00 62.25 85 ILE A N 1
ATOM 643 C CA . ILE A 1 85 ? 20.978 -13.728 -8.202 1.00 62.25 85 ILE A CA 1
ATOM 644 C C . ILE A 1 85 ? 21.109 -12.769 -7.025 1.00 62.25 85 ILE A C 1
ATOM 646 O O . ILE A 1 85 ? 22.128 -12.084 -6.895 1.00 62.25 85 ILE A O 1
ATOM 650 N N . PHE A 1 86 ? 20.093 -12.740 -6.171 1.00 72.06 86 PHE A N 1
ATOM 651 C CA . PHE A 1 86 ? 20.137 -12.055 -4.888 1.00 72.06 86 PHE A CA 1
ATOM 652 C C . PHE A 1 86 ? 19.835 -13.043 -3.764 1.00 72.06 86 PHE A C 1
ATOM 654 O O . PHE A 1 86 ? 19.215 -14.083 -3.970 1.00 72.06 86 PHE A O 1
ATOM 661 N N . ASP A 1 87 ? 20.346 -12.732 -2.580 1.00 77.25 87 ASP A N 1
ATOM 662 C CA . ASP A 1 87 ? 20.077 -13.481 -1.361 1.00 77.25 87 ASP A CA 1
ATOM 663 C C . ASP A 1 87 ? 19.027 -12.686 -0.575 1.00 77.25 87 ASP A C 1
ATOM 665 O O . ASP A 1 87 ? 19.370 -11.608 -0.072 1.00 77.25 87 ASP A O 1
ATOM 669 N N . PRO A 1 88 ? 17.769 -13.160 -0.485 1.00 75.25 88 PRO A N 1
ATOM 670 C CA . PRO A 1 88 ? 16.709 -12.452 0.227 1.00 75.25 88 PRO A CA 1
ATOM 671 C C . PRO A 1 88 ? 17.104 -12.088 1.662 1.00 75.25 88 PRO A C 1
ATOM 673 O O . PRO A 1 88 ? 16.783 -10.999 2.129 1.00 75.25 88 PRO A O 1
ATOM 676 N N . ALA A 1 89 ? 17.897 -12.931 2.338 1.00 78.56 89 ALA A N 1
ATOM 677 C CA . ALA A 1 89 ? 18.367 -12.648 3.692 1.00 78.56 89 ALA A CA 1
ATOM 678 C C . ALA A 1 89 ? 19.343 -11.459 3.737 1.00 78.56 89 ALA A C 1
ATOM 680 O O . ALA A 1 89 ? 19.344 -10.693 4.700 1.00 78.56 89 ALA A O 1
ATOM 681 N N . LYS A 1 90 ? 20.158 -11.259 2.692 1.00 81.00 90 LYS A N 1
ATOM 682 C CA . LYS A 1 90 ? 21.051 -10.090 2.594 1.00 81.00 90 LYS A CA 1
ATOM 683 C C . LYS A 1 90 ? 20.301 -8.819 2.236 1.00 81.00 90 LYS A C 1
ATOM 685 O O . LYS A 1 90 ? 20.652 -7.768 2.769 1.00 81.00 90 LYS A O 1
ATOM 690 N N . VAL A 1 91 ? 19.292 -8.922 1.368 1.00 81.62 91 VAL A N 1
ATOM 691 C CA . VAL A 1 91 ? 18.412 -7.794 1.037 1.00 81.62 91 VAL A CA 1
ATOM 692 C C . VAL A 1 91 ? 17.656 -7.349 2.285 1.00 81.62 91 VAL A C 1
ATOM 694 O O . VAL A 1 91 ? 17.706 -6.174 2.620 1.00 81.62 91 VAL A O 1
ATOM 697 N N . ALA A 1 92 ? 17.062 -8.280 3.034 1.00 77.69 92 ALA A N 1
ATOM 698 C CA . ALA A 1 92 ? 16.384 -7.972 4.291 1.00 77.69 92 ALA A CA 1
ATOM 699 C C . ALA A 1 92 ? 17.329 -7.359 5.343 1.00 77.69 92 ALA A C 1
ATOM 701 O O . ALA A 1 92 ? 16.938 -6.447 6.066 1.00 77.69 92 ALA A O 1
ATOM 702 N N . ALA A 1 93 ? 18.582 -7.825 5.424 1.00 81.50 93 ALA A N 1
ATOM 703 C CA . ALA A 1 93 ? 19.545 -7.321 6.404 1.00 81.50 93 ALA A CA 1
ATOM 704 C C . ALA A 1 93 ? 20.122 -5.933 6.065 1.00 81.50 93 ALA A C 1
ATOM 706 O O . ALA A 1 93 ? 20.447 -5.181 6.980 1.00 81.50 93 ALA A O 1
ATOM 707 N N . ASN A 1 94 ? 20.303 -5.602 4.780 1.00 83.69 94 ASN A N 1
ATOM 708 C CA . ASN A 1 94 ? 20.912 -4.338 4.337 1.00 83.69 94 ASN A CA 1
ATOM 709 C C . ASN A 1 94 ? 20.206 -3.781 3.087 1.00 83.69 94 ASN A C 1
ATOM 711 O O . ASN A 1 94 ? 20.833 -3.643 2.035 1.00 83.69 94 ASN A O 1
ATOM 715 N N . PRO A 1 95 ? 18.901 -3.472 3.156 1.00 83.38 95 PRO A N 1
ATOM 716 C CA . PRO A 1 95 ? 18.092 -3.172 1.977 1.00 83.38 95 PRO A CA 1
ATOM 717 C C . PRO A 1 95 ? 18.634 -2.001 1.155 1.00 83.38 95 PRO A C 1
ATOM 719 O O . PRO A 1 95 ? 18.616 -2.062 -0.068 1.00 83.38 95 PRO A O 1
ATOM 722 N N . GLN A 1 96 ? 19.204 -0.978 1.791 1.00 84.81 96 GLN A N 1
ATOM 723 C CA . GLN A 1 96 ? 19.792 0.188 1.125 1.00 84.81 96 GLN A CA 1
ATOM 724 C C . GLN A 1 96 ? 20.912 -0.159 0.125 1.00 84.81 96 GLN A C 1
ATOM 726 O O . GLN A 1 96 ? 21.111 0.561 -0.859 1.00 84.81 96 GLN A O 1
ATOM 731 N N . ASP A 1 97 ? 21.609 -1.279 0.334 1.00 86.81 97 ASP A N 1
ATOM 732 C CA . ASP A 1 97 ? 22.698 -1.729 -0.539 1.00 86.81 97 ASP A CA 1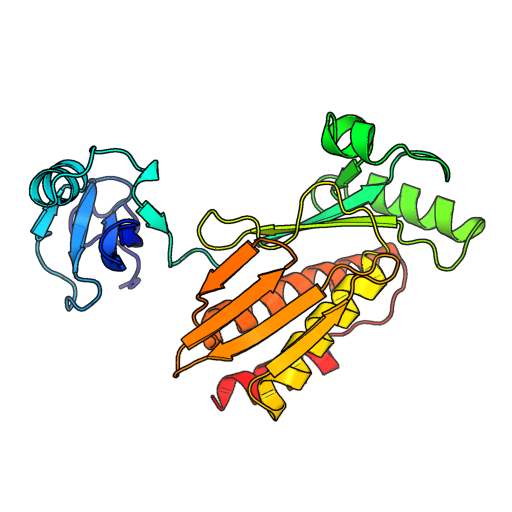
ATOM 733 C C . ASP A 1 97 ? 22.168 -2.432 -1.799 1.00 86.81 97 ASP A C 1
ATOM 735 O O . ASP A 1 97 ? 22.844 -2.471 -2.829 1.00 86.81 97 ASP A O 1
ATOM 739 N N . TYR A 1 98 ? 20.944 -2.969 -1.740 1.00 89.06 98 TYR A N 1
ATOM 740 C CA . TYR A 1 98 ? 20.366 -3.822 -2.783 1.00 89.06 98 TYR A CA 1
ATOM 741 C C . TYR A 1 98 ? 19.129 -3.234 -3.452 1.00 89.06 98 TYR A C 1
ATOM 743 O O . TYR A 1 98 ? 18.802 -3.654 -4.558 1.00 89.06 98 TYR A O 1
ATOM 751 N N . LEU A 1 99 ? 18.462 -2.276 -2.821 1.00 92.31 99 LEU A N 1
ATOM 752 C CA . LEU A 1 99 ? 17.211 -1.685 -3.265 1.00 92.31 99 LEU A CA 1
ATOM 753 C C . LEU A 1 99 ? 17.392 -0.194 -3.559 1.00 92.31 99 LEU A C 1
ATOM 755 O O . LEU A 1 99 ? 18.189 0.492 -2.912 1.00 92.31 99 LEU A O 1
ATOM 759 N N . LEU A 1 100 ? 16.678 0.292 -4.569 1.00 94.75 100 LEU A N 1
ATOM 760 C CA . LEU A 1 100 ? 16.649 1.689 -4.992 1.00 94.75 100 LEU A CA 1
ATOM 761 C C . LEU A 1 100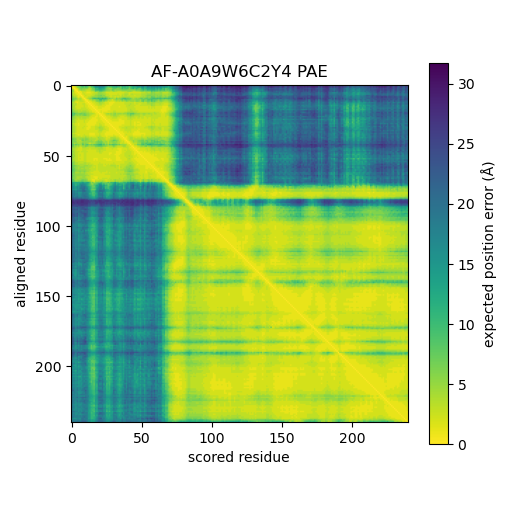 ? 15.203 2.180 -5.017 1.00 94.75 100 LEU A C 1
ATOM 763 O O . LEU A 1 100 ? 14.382 1.582 -5.706 1.00 94.75 100 LEU A O 1
ATOM 767 N N . ASP A 1 101 ? 14.904 3.254 -4.292 1.00 95.50 101 ASP A N 1
ATOM 768 C CA . ASP A 1 101 ? 13.577 3.879 -4.304 1.00 95.50 101 ASP A CA 1
ATOM 769 C C . ASP A 1 101 ? 13.349 4.607 -5.633 1.00 95.50 101 ASP A C 1
ATOM 771 O O . ASP A 1 101 ? 14.168 5.430 -6.054 1.00 95.50 101 ASP A O 1
ATOM 775 N N . ILE A 1 102 ? 12.250 4.272 -6.317 1.00 97.19 102 ILE A N 1
ATOM 776 C CA . ILE A 1 102 ? 11.940 4.830 -7.638 1.00 97.19 102 ILE A CA 1
ATOM 777 C C . ILE A 1 102 ? 11.518 6.299 -7.590 1.00 97.19 102 ILE A C 1
ATOM 779 O O . ILE A 1 102 ? 11.596 6.984 -8.605 1.00 97.19 102 ILE A O 1
ATOM 783 N N . PHE A 1 103 ? 11.058 6.782 -6.442 1.00 94.62 103 PHE A N 1
ATOM 784 C CA . PHE A 1 103 ? 10.599 8.149 -6.253 1.00 94.62 103 PHE A CA 1
ATOM 785 C C . PHE A 1 103 ? 11.734 9.040 -5.751 1.00 94.62 103 PHE A C 1
ATOM 787 O O . PHE A 1 103 ? 11.932 10.128 -6.286 1.00 94.62 103 PHE A O 1
ATOM 794 N N . GLU A 1 104 ? 12.529 8.572 -4.784 1.00 94.12 104 GLU A N 1
ATOM 795 C CA . GLU A 1 104 ? 13.677 9.344 -4.281 1.00 94.12 104 GLU A CA 1
ATOM 796 C C . GLU A 1 104 ? 14.819 9.430 -5.308 1.00 94.12 104 GLU A C 1
ATOM 798 O O . GLU A 1 104 ? 15.525 10.437 -5.382 1.00 94.12 104 GLU A O 1
ATOM 803 N N . HIS A 1 105 ? 14.988 8.390 -6.132 1.00 95.25 105 HIS A N 1
ATOM 804 C CA . HIS A 1 105 ? 16.069 8.280 -7.114 1.00 95.25 105 HIS A CA 1
ATOM 805 C C . HIS A 1 105 ? 15.551 8.082 -8.544 1.00 95.25 105 HIS A C 1
ATOM 807 O O . HIS A 1 105 ? 16.093 7.279 -9.305 1.00 95.25 105 HIS A O 1
ATOM 813 N N . GLU A 1 106 ? 14.521 8.836 -8.933 1.00 96.00 106 GLU A N 1
ATOM 814 C CA . GLU A 1 106 ? 13.767 8.659 -10.184 1.00 96.00 106 GLU A CA 1
ATOM 815 C C . GLU A 1 106 ? 14.626 8.415 -11.433 1.00 96.00 106 GLU A C 1
ATOM 817 O O . GLU A 1 106 ? 14.478 7.383 -12.088 1.00 96.00 106 GLU A O 1
ATOM 822 N N . ALA A 1 107 ? 15.555 9.318 -11.759 1.00 95.56 107 ALA A N 1
ATOM 823 C CA . ALA A 1 107 ? 16.350 9.196 -12.982 1.00 95.56 107 ALA A CA 1
ATOM 824 C C . ALA A 1 107 ? 17.270 7.959 -12.979 1.00 95.56 107 ALA A C 1
ATOM 826 O O . ALA A 1 107 ? 17.446 7.304 -14.010 1.00 95.56 107 ALA A O 1
ATOM 827 N N . GLU A 1 108 ? 17.856 7.629 -11.824 1.00 96.94 108 GLU A N 1
ATOM 828 C CA . GLU A 1 108 ? 18.712 6.451 -11.664 1.00 96.94 108 GLU A CA 1
ATOM 829 C C . GLU A 1 108 ? 17.884 5.166 -11.751 1.00 96.94 108 GLU A C 1
ATOM 831 O O . GLU A 1 108 ? 18.251 4.237 -12.475 1.00 96.94 108 GLU A O 1
ATOM 836 N N . ALA A 1 109 ? 16.735 5.138 -11.075 1.00 96.75 109 ALA A N 1
ATOM 837 C CA . ALA A 1 109 ? 15.824 4.007 -11.065 1.00 96.75 109 ALA A CA 1
ATOM 838 C C . ALA A 1 109 ? 15.244 3.730 -12.454 1.00 96.75 109 ALA A C 1
ATOM 840 O O . ALA A 1 109 ? 15.258 2.585 -12.909 1.00 96.75 109 ALA A O 1
ATOM 841 N N . ALA A 1 110 ? 14.822 4.772 -13.173 1.00 97.06 110 ALA A N 1
ATOM 842 C CA . ALA A 1 110 ? 14.343 4.662 -14.546 1.00 97.06 110 ALA A CA 1
ATOM 843 C C . ALA A 1 110 ? 15.427 4.089 -15.471 1.00 97.06 110 ALA A C 1
ATOM 845 O O . ALA A 1 110 ? 15.181 3.126 -16.203 1.00 97.06 110 ALA A O 1
ATOM 846 N N . ALA A 1 111 ? 16.651 4.625 -15.406 1.00 96.56 111 ALA A N 1
ATOM 847 C CA . ALA A 1 111 ? 17.768 4.140 -16.213 1.00 96.56 111 ALA A CA 1
ATOM 848 C C . ALA A 1 111 ? 18.114 2.676 -15.897 1.00 96.56 111 ALA A C 1
ATOM 850 O O . ALA A 1 111 ? 18.323 1.872 -16.815 1.00 96.56 111 ALA A O 1
ATOM 851 N N . LEU A 1 112 ? 18.141 2.311 -14.611 1.00 95.44 112 LEU A N 1
ATOM 852 C CA . LEU A 1 112 ? 18.370 0.942 -14.166 1.00 95.44 112 LEU A CA 1
ATOM 853 C C . LEU A 1 112 ? 17.283 0.010 -14.711 1.00 95.44 112 LEU A C 1
ATOM 855 O O . LEU A 1 112 ? 17.618 -0.962 -15.392 1.00 95.44 112 LEU A O 1
ATOM 859 N N . TRP A 1 113 ? 16.008 0.327 -14.489 1.00 95.31 113 TRP A N 1
ATOM 860 C CA . TRP A 1 113 ? 14.877 -0.496 -14.917 1.00 95.31 113 TRP A CA 1
ATOM 861 C C . TRP A 1 113 ? 14.868 -0.696 -16.436 1.00 95.31 113 TRP A C 1
ATOM 863 O O . TRP A 1 113 ? 14.845 -1.829 -16.925 1.00 95.31 113 TRP A O 1
ATOM 873 N N . GLN A 1 114 ? 15.003 0.384 -17.209 1.00 95.00 114 GLN A N 1
ATOM 874 C CA . GLN A 1 114 ? 15.108 0.308 -18.668 1.00 95.00 114 GLN A CA 1
ATOM 875 C C . GLN A 1 114 ? 16.293 -0.556 -19.117 1.00 95.00 114 GLN A C 1
ATOM 877 O O . GLN A 1 114 ? 16.177 -1.329 -20.070 1.00 95.00 114 GLN A O 1
ATOM 882 N N . SER A 1 115 ? 17.446 -0.451 -18.445 1.00 93.88 115 SER A N 1
ATOM 883 C CA . SER A 1 115 ? 18.624 -1.258 -18.782 1.00 93.88 115 SER A CA 1
ATOM 884 C C . SER A 1 115 ? 18.386 -2.756 -18.569 1.00 93.88 115 SER A C 1
ATOM 886 O O . SER A 1 115 ? 18.851 -3.565 -19.378 1.00 93.88 115 SER A O 1
ATOM 888 N N . ARG A 1 116 ? 17.626 -3.129 -17.530 1.00 92.56 116 ARG A N 1
ATOM 889 C CA . ARG A 1 116 ? 17.231 -4.516 -17.251 1.00 92.56 116 ARG A CA 1
ATOM 890 C C . ARG A 1 116 ? 16.248 -5.029 -18.288 1.00 92.56 116 ARG A C 1
ATOM 892 O O . ARG A 1 116 ? 16.468 -6.105 -18.840 1.00 92.56 116 ARG A O 1
ATOM 899 N N . ARG A 1 117 ? 15.280 -4.196 -18.674 1.00 92.00 117 ARG A N 1
ATOM 900 C CA . ARG A 1 117 ? 14.286 -4.527 -19.704 1.00 92.00 117 ARG A CA 1
ATOM 901 C C . ARG A 1 117 ? 14.827 -4.772 -21.099 1.00 92.00 117 ARG A C 1
ATOM 903 O O . ARG A 1 117 ? 14.203 -5.463 -21.896 1.00 92.00 117 ARG A O 1
ATOM 910 N N . ARG A 1 118 ? 16.030 -4.278 -21.394 1.00 91.12 118 ARG A N 1
ATOM 911 C CA . ARG A 1 118 ? 16.745 -4.643 -22.629 1.00 91.12 118 ARG A CA 1
ATOM 912 C C . ARG A 1 118 ? 17.178 -6.112 -22.661 1.00 91.12 118 ARG A C 1
ATOM 914 O O . ARG A 1 118 ? 17.468 -6.615 -23.741 1.00 91.12 118 ARG A O 1
ATOM 921 N N . ARG A 1 119 ? 17.292 -6.770 -21.503 1.00 89.50 119 ARG A N 1
ATOM 922 C CA . ARG A 1 119 ? 17.710 -8.176 -21.365 1.00 89.50 119 ARG A CA 1
ATOM 923 C C . ARG A 1 119 ? 16.538 -9.091 -21.035 1.00 89.50 119 ARG A C 1
ATOM 925 O O . ARG A 1 119 ? 16.501 -10.208 -21.532 1.00 89.50 119 ARG A O 1
ATOM 932 N N . ASP A 1 120 ? 15.614 -8.596 -20.226 1.00 90.12 120 ASP A N 1
ATOM 933 C CA . ASP A 1 120 ? 14.410 -9.295 -19.802 1.00 90.12 120 ASP A CA 1
ATOM 934 C C . ASP A 1 120 ? 13.242 -8.310 -19.816 1.00 90.12 120 ASP A C 1
ATOM 936 O O . ASP A 1 120 ? 13.133 -7.455 -18.941 1.00 90.12 120 ASP A O 1
ATOM 940 N N . ARG A 1 121 ? 12.406 -8.393 -20.855 1.00 88.56 121 ARG A N 1
ATOM 941 C CA . ARG A 1 121 ? 11.356 -7.407 -21.135 1.00 88.56 121 ARG A CA 1
ATOM 942 C C . ARG A 1 121 ? 10.370 -7.248 -19.977 1.00 88.56 121 ARG A C 1
ATOM 944 O O . ARG A 1 121 ? 9.880 -6.137 -19.776 1.00 88.56 121 ARG A O 1
ATOM 951 N N . ASP A 1 122 ? 10.140 -8.319 -19.228 1.00 88.81 122 ASP A N 1
ATOM 952 C CA . ASP A 1 122 ? 9.140 -8.377 -18.165 1.00 88.81 122 ASP A CA 1
ATOM 953 C C . ASP A 1 122 ? 9.755 -8.082 -16.786 1.00 88.81 122 ASP A C 1
ATOM 955 O O . ASP A 1 122 ? 9.070 -8.129 -15.768 1.00 88.81 122 ASP A O 1
ATOM 959 N N . TRP A 1 123 ? 11.039 -7.698 -16.743 1.00 92.62 123 TRP A N 1
ATOM 960 C CA . TRP A 1 123 ? 11.734 -7.385 -15.500 1.00 92.62 123 TRP A CA 1
ATOM 961 C C . TRP A 1 123 ? 11.027 -6.273 -14.717 1.00 92.62 123 TRP A C 1
ATOM 963 O O . TRP A 1 123 ? 10.780 -5.172 -15.239 1.00 92.62 123 TRP A O 1
ATOM 973 N N . SER A 1 124 ? 10.759 -6.565 -13.445 1.00 94.00 124 SER A N 1
ATOM 974 C CA . SER A 1 124 ? 10.167 -5.655 -12.461 1.00 94.00 124 SER A CA 1
ATOM 975 C C . SER A 1 124 ? 10.502 -6.082 -11.025 1.00 94.00 124 SER A C 1
ATOM 977 O O . SER A 1 124 ? 9.647 -6.002 -10.150 1.00 94.00 124 SER A O 1
ATOM 979 N N . GLU A 1 125 ? 11.706 -6.606 -10.797 1.00 93.25 125 GLU A N 1
ATOM 980 C CA . GLU A 1 125 ? 12.121 -7.142 -9.492 1.00 93.25 125 GLU A CA 1
ATOM 981 C C . GLU A 1 125 ? 12.315 -6.031 -8.460 1.00 93.25 125 GLU A C 1
ATOM 983 O O . GLU A 1 125 ? 13.100 -5.096 -8.678 1.00 93.25 125 GLU A O 1
ATOM 988 N N . GLY A 1 126 ? 11.659 -6.151 -7.311 1.00 93.69 126 GLY A N 1
ATOM 989 C CA . GLY A 1 126 ? 11.703 -5.126 -6.280 1.00 93.69 126 GLY A CA 1
ATOM 990 C C . GLY A 1 126 ? 10.835 -5.427 -5.064 1.00 93.69 126 GLY A C 1
ATOM 991 O O . GLY A 1 126 ? 10.316 -6.519 -4.918 1.00 93.69 126 GLY A O 1
ATOM 992 N N . GLU A 1 127 ? 10.655 -4.443 -4.195 1.00 93.00 127 GLU A N 1
ATOM 993 C CA . GLU A 1 127 ? 9.818 -4.534 -2.996 1.00 93.00 127 GLU A CA 1
ATOM 994 C C . GLU A 1 127 ? 8.829 -3.363 -2.986 1.00 93.00 127 GLU A C 1
ATOM 996 O O . GLU A 1 127 ? 9.196 -2.232 -3.312 1.00 93.00 127 GLU A O 1
ATOM 1001 N N . ILE A 1 128 ? 7.581 -3.614 -2.590 1.00 95.25 128 ILE A N 1
ATOM 1002 C CA . ILE A 1 128 ? 6.642 -2.548 -2.228 1.00 95.25 128 ILE A CA 1
ATOM 1003 C C . ILE A 1 128 ? 6.601 -2.486 -0.708 1.00 95.25 128 ILE A C 1
ATOM 1005 O O . ILE A 1 128 ? 6.258 -3.468 -0.052 1.00 95.25 128 ILE A O 1
ATOM 1009 N N . ARG A 1 129 ? 6.920 -1.318 -0.157 1.00 92.38 129 ARG A N 1
ATOM 1010 C CA . ARG A 1 129 ? 6.653 -0.997 1.244 1.00 92.38 129 ARG A CA 1
ATOM 1011 C C . ARG A 1 129 ? 5.341 -0.256 1.304 1.00 92.38 129 ARG A C 1
ATOM 1013 O O . ARG A 1 129 ? 5.173 0.712 0.570 1.00 92.38 129 ARG A O 1
ATOM 1020 N N . LEU A 1 130 ? 4.430 -0.711 2.151 1.00 92.69 130 LEU A N 1
ATOM 1021 C CA . LEU A 1 130 ? 3.136 -0.079 2.362 1.00 92.69 130 LEU A CA 1
ATOM 1022 C C . LEU A 1 130 ? 2.941 0.077 3.860 1.00 92.69 130 LEU A C 1
ATOM 1024 O O . LEU A 1 130 ? 2.802 -0.916 4.571 1.00 92.69 130 LEU A O 1
ATOM 1028 N N . ARG A 1 131 ? 2.919 1.318 4.330 1.00 88.25 131 ARG A N 1
ATOM 1029 C CA . ARG A 1 131 ? 2.756 1.644 5.741 1.00 88.25 131 ARG A CA 1
ATOM 1030 C C . ARG A 1 131 ? 1.402 2.286 5.971 1.00 88.25 131 ARG A C 1
ATOM 1032 O O . ARG A 1 131 ? 0.997 3.152 5.204 1.00 88.25 131 ARG A O 1
ATOM 1039 N N . TYR A 1 132 ? 0.733 1.896 7.046 1.00 85.94 132 TYR A N 1
ATOM 1040 C CA . TYR A 1 132 ? -0.533 2.470 7.484 1.00 85.94 132 TYR A CA 1
ATOM 1041 C C . TYR A 1 132 ? -0.582 2.469 9.009 1.00 85.94 132 TYR A C 1
ATOM 1043 O O . TYR A 1 132 ? -0.346 1.430 9.625 1.00 85.94 132 TYR A O 1
ATOM 1051 N N . GLN A 1 133 ? -0.880 3.616 9.620 1.00 77.12 133 GLN A N 1
ATOM 1052 C CA . GLN A 1 133 ? -1.018 3.748 11.077 1.00 77.12 133 GLN A CA 1
ATOM 1053 C C . GLN A 1 133 ? 0.205 3.246 11.872 1.00 77.12 133 GLN A C 1
ATOM 1055 O O . GLN A 1 133 ? 0.086 2.555 12.887 1.00 77.12 133 GLN A O 1
ATOM 1060 N N . GLY A 1 134 ? 1.408 3.541 11.367 1.00 72.38 134 GLY A N 1
ATOM 1061 C CA . GLY A 1 134 ? 2.674 3.031 11.907 1.00 72.38 134 GLY A CA 1
ATOM 1062 C C . GLY A 1 134 ? 2.941 1.529 11.704 1.00 72.38 134 GLY A C 1
ATOM 1063 O O . GLY A 1 134 ? 4.021 1.066 12.069 1.00 72.38 134 GLY A O 1
ATOM 1064 N N . ALA A 1 135 ? 2.013 0.766 11.117 1.00 79.31 135 ALA A N 1
ATOM 1065 C CA . ALA A 1 135 ? 2.188 -0.647 10.792 1.00 79.31 135 ALA A CA 1
ATOM 1066 C C . ALA A 1 135 ? 2.655 -0.839 9.343 1.00 79.31 135 ALA A C 1
ATOM 1068 O O . ALA A 1 135 ? 2.144 -0.210 8.418 1.00 79.31 135 ALA A O 1
ATOM 1069 N N . GLU A 1 136 ? 3.602 -1.751 9.144 1.00 87.19 136 GLU A N 1
ATOM 1070 C CA . GLU A 1 136 ? 4.036 -2.196 7.819 1.00 87.19 136 GLU A CA 1
ATOM 1071 C C . GLU A 1 136 ? 3.093 -3.303 7.357 1.00 87.19 136 GLU A C 1
ATOM 1073 O O . GLU A 1 136 ? 3.023 -4.381 7.952 1.00 87.19 136 GLU A O 1
ATOM 1078 N N . LEU A 1 137 ? 2.298 -2.986 6.339 1.00 90.75 137 LEU A N 1
ATOM 1079 C CA . LEU A 1 137 ? 1.229 -3.842 5.849 1.00 90.75 137 LEU A CA 1
ATOM 1080 C C . LEU A 1 137 ? 1.723 -4.928 4.910 1.00 90.75 137 LEU A C 1
ATOM 1082 O O . LEU A 1 137 ? 1.034 -5.925 4.778 1.00 90.75 137 LEU A O 1
ATOM 1086 N N . LEU A 1 138 ? 2.852 -4.714 4.237 1.00 91.12 138 LEU A N 1
ATOM 1087 C CA . LEU A 1 138 ? 3.506 -5.693 3.375 1.00 91.12 138 LEU A CA 1
ATOM 1088 C C . LEU A 1 138 ? 4.828 -6.116 4.035 1.00 91.12 138 LEU A C 1
ATOM 1090 O O . LEU A 1 138 ? 5.503 -5.267 4.622 1.00 91.12 138 LEU A O 1
ATOM 1094 N N . PRO A 1 139 ? 5.224 -7.399 3.976 1.00 85.06 139 PRO A N 1
ATOM 1095 C CA . PRO A 1 139 ? 6.419 -7.858 4.671 1.00 85.06 139 PRO A CA 1
ATOM 1096 C C . PRO A 1 139 ? 7.709 -7.336 4.036 1.00 85.06 139 PRO A C 1
ATOM 1098 O O . PRO A 1 139 ? 7.886 -7.340 2.817 1.00 85.06 139 PRO A O 1
ATOM 1101 N N . PHE A 1 140 ? 8.654 -6.955 4.896 1.00 79.31 140 PHE A N 1
ATOM 1102 C CA . PHE A 1 140 ? 9.993 -6.538 4.491 1.00 79.31 140 PHE A CA 1
ATOM 1103 C C . PHE A 1 140 ? 10.789 -7.669 3.840 1.00 79.31 140 PHE A C 1
ATOM 1105 O O . PHE A 1 140 ? 10.745 -8.817 4.284 1.00 79.31 140 PHE A O 1
ATOM 1112 N N . GLY A 1 141 ? 11.595 -7.331 2.831 1.00 77.44 141 GLY A N 1
ATOM 1113 C CA . GLY A 1 141 ? 12.469 -8.287 2.154 1.00 77.44 141 GLY A CA 1
ATOM 1114 C C . GLY A 1 141 ? 11.737 -9.259 1.224 1.00 77.44 141 GLY A C 1
ATOM 1115 O O . GLY A 1 141 ? 12.387 -10.129 0.640 1.00 77.44 141 GLY A O 1
ATOM 1116 N N . ALA A 1 142 ? 10.420 -9.109 1.051 1.00 84.38 142 ALA A N 1
ATOM 1117 C CA . ALA A 1 142 ? 9.629 -9.846 0.071 1.00 84.38 142 ALA A CA 1
ATOM 1118 C C . ALA A 1 142 ? 9.832 -9.250 -1.333 1.00 84.38 142 ALA A C 1
ATOM 1120 O O . ALA A 1 142 ? 8.954 -8.582 -1.879 1.00 84.38 142 ALA A O 1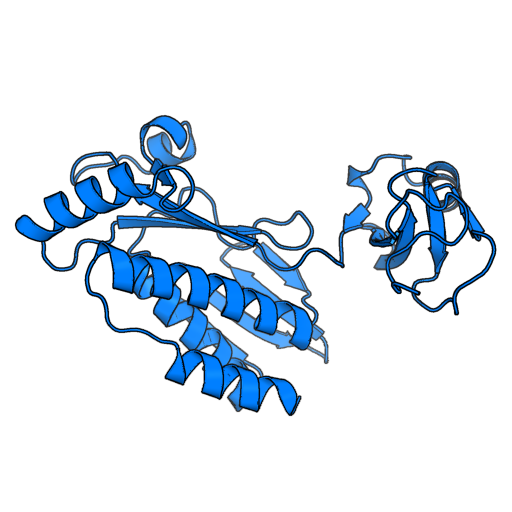
ATOM 1121 N N . VAL A 1 143 ? 11.030 -9.463 -1.889 1.00 88.12 143 VAL A N 1
ATOM 1122 C CA . VAL A 1 143 ? 11.355 -9.057 -3.263 1.00 88.12 143 VAL A CA 1
ATOM 1123 C C . VAL A 1 143 ? 10.556 -9.904 -4.252 1.00 88.12 143 VAL A C 1
ATOM 1125 O O . VAL A 1 143 ? 10.605 -11.131 -4.180 1.00 88.12 143 VAL A O 1
ATOM 1128 N N . ASP A 1 144 ? 9.838 -9.251 -5.158 1.00 91.38 144 ASP A N 1
ATOM 1129 C CA . ASP A 1 144 ? 8.926 -9.862 -6.124 1.00 91.38 144 ASP A CA 1
ATOM 1130 C C . ASP A 1 144 ? 8.712 -8.938 -7.347 1.00 91.38 144 ASP A C 1
ATOM 1132 O O . ASP A 1 144 ? 9.317 -7.864 -7.464 1.00 91.38 144 ASP A O 1
ATOM 1136 N N . HIS A 1 145 ? 7.810 -9.313 -8.254 1.00 94.19 145 HIS A N 1
ATOM 1137 C CA . HIS A 1 145 ? 7.408 -8.507 -9.402 1.00 94.19 145 HIS A CA 1
ATOM 1138 C C . HIS A 1 145 ? 6.525 -7.316 -8.989 1.00 94.19 145 HIS A C 1
ATOM 1140 O O . HIS A 1 145 ? 5.295 -7.391 -9.012 1.00 94.19 145 HIS A O 1
ATOM 1146 N N . VAL A 1 146 ? 7.135 -6.166 -8.684 1.00 95.88 146 VAL A N 1
ATOM 1147 C CA . VAL A 1 146 ? 6.413 -4.994 -8.143 1.00 95.88 146 VAL A CA 1
ATOM 1148 C C . VAL A 1 146 ? 5.358 -4.427 -9.091 1.00 95.88 146 VAL A C 1
ATOM 1150 O O . VAL A 1 146 ? 4.309 -3.980 -8.639 1.00 95.88 146 VAL A O 1
ATOM 1153 N N . LEU A 1 147 ? 5.590 -4.473 -10.408 1.00 96.38 147 LEU A N 1
ATOM 1154 C CA . LEU A 1 147 ? 4.602 -3.996 -11.381 1.00 96.38 147 LEU A CA 1
ATOM 1155 C C . LEU A 1 147 ? 3.342 -4.869 -11.347 1.00 96.38 147 LEU A C 1
ATOM 1157 O O . LEU A 1 147 ? 2.232 -4.345 -11.284 1.00 96.38 147 LEU A O 1
ATOM 1161 N N . ALA A 1 148 ? 3.514 -6.193 -11.342 1.00 96.38 148 ALA A N 1
ATOM 1162 C CA . ALA A 1 148 ? 2.399 -7.129 -11.238 1.00 96.38 148 ALA A CA 1
ATOM 1163 C C . ALA A 1 148 ? 1.708 -7.027 -9.870 1.00 96.38 148 ALA A C 1
ATOM 1165 O O . ALA A 1 148 ? 0.481 -7.035 -9.807 1.00 96.38 148 ALA A O 1
ATOM 1166 N N . LEU A 1 149 ? 2.475 -6.859 -8.788 1.00 97.12 149 LEU A N 1
ATOM 1167 C CA . LEU A 1 149 ? 1.929 -6.722 -7.442 1.00 97.12 149 LEU A CA 1
ATOM 1168 C C . LEU A 1 149 ? 1.033 -5.479 -7.301 1.00 97.12 149 LEU A C 1
ATOM 1170 O O . LEU A 1 149 ? -0.041 -5.592 -6.720 1.00 97.12 149 LEU A O 1
ATOM 1174 N N . TRP A 1 150 ? 1.385 -4.333 -7.897 1.00 97.94 150 TRP A N 1
ATOM 1175 C CA . TRP A 1 150 ? 0.489 -3.165 -7.939 1.00 97.94 150 TRP A CA 1
ATOM 1176 C C . TRP A 1 150 ? -0.834 -3.459 -8.659 1.00 97.94 150 TRP A C 1
ATOM 1178 O O . TRP A 1 150 ? -1.900 -3.109 -8.150 1.00 97.94 150 TRP A O 1
ATOM 1188 N N . CYS A 1 151 ? -0.799 -4.162 -9.798 1.00 97.75 151 CYS A N 1
ATOM 1189 C CA . CYS A 1 151 ? -2.019 -4.615 -10.476 1.00 97.75 151 CYS A CA 1
ATOM 1190 C C . CYS A 1 151 ? -2.848 -5.556 -9.586 1.00 97.75 151 CYS A C 1
ATOM 1192 O O . CYS A 1 151 ? -4.074 -5.468 -9.544 1.00 97.75 151 CYS A O 1
ATOM 1194 N N . TYR A 1 152 ? -2.187 -6.450 -8.851 1.00 97.75 152 TYR A N 1
ATOM 1195 C CA . TYR A 1 152 ? -2.849 -7.392 -7.953 1.00 97.75 152 TYR A CA 1
ATOM 1196 C C . TYR A 1 152 ? -3.463 -6.702 -6.731 1.00 97.75 152 TYR A C 1
ATOM 1198 O O . TYR A 1 152 ? -4.528 -7.118 -6.279 1.00 97.75 152 TYR A O 1
ATOM 1206 N N . LEU A 1 153 ? -2.855 -5.627 -6.223 1.00 98.00 153 LEU A N 1
ATOM 1207 C CA . LEU A 1 153 ? -3.450 -4.793 -5.177 1.00 98.00 153 LEU A CA 1
ATOM 1208 C C . LEU A 1 153 ? -4.724 -4.098 -5.674 1.00 98.00 153 LEU A C 1
ATOM 1210 O O . LEU A 1 153 ? -5.732 -4.133 -4.972 1.00 98.00 153 LEU A O 1
ATOM 1214 N N . LEU A 1 154 ? -4.732 -3.554 -6.899 1.00 98.50 154 LEU A N 1
ATOM 1215 C CA . LEU A 1 154 ? -5.960 -3.012 -7.504 1.00 98.50 154 LEU A CA 1
ATOM 1216 C C . LEU A 1 154 ? -7.049 -4.085 -7.649 1.00 98.50 154 LEU A C 1
ATOM 1218 O O . LEU A 1 154 ? -8.216 -3.812 -7.378 1.00 98.50 154 LEU A O 1
ATOM 1222 N N . HIS A 1 155 ? -6.671 -5.315 -8.003 1.00 98.31 155 HIS A N 1
ATOM 1223 C CA . HIS A 1 155 ? -7.605 -6.439 -8.067 1.00 98.31 155 HIS A CA 1
ATOM 1224 C C . HIS A 1 155 ? -8.201 -6.794 -6.693 1.00 98.31 155 HIS A C 1
ATOM 1226 O O . HIS A 1 155 ? -9.399 -7.046 -6.589 1.00 98.31 155 HIS A O 1
ATOM 1232 N N . VAL A 1 156 ? -7.410 -6.744 -5.614 1.00 98.44 156 VAL A N 1
ATOM 1233 C CA . VAL A 1 156 ? -7.928 -6.919 -4.244 1.00 98.44 156 VAL A CA 1
ATOM 1234 C C . VAL A 1 156 ? -8.955 -5.840 -3.896 1.00 98.44 156 VAL A C 1
ATOM 1236 O O . VAL A 1 156 ? -9.986 -6.160 -3.304 1.00 98.44 156 VAL A O 1
ATOM 1239 N N . VAL A 1 157 ? -8.703 -4.580 -4.270 1.00 98.50 157 VAL A N 1
ATOM 1240 C CA . VAL A 1 157 ? -9.673 -3.488 -4.082 1.00 98.50 157 VAL A CA 1
ATOM 1241 C C . VAL A 1 157 ? -10.951 -3.772 -4.871 1.00 98.50 157 VAL A C 1
ATOM 1243 O O . VAL A 1 157 ? -12.044 -3.696 -4.316 1.00 98.50 157 VAL A O 1
ATOM 1246 N N . GLU A 1 158 ? -10.826 -4.153 -6.142 1.00 98.56 158 GLU A N 1
ATOM 1247 C CA . GLU A 1 158 ? -11.955 -4.490 -7.009 1.00 98.56 158 GLU A CA 1
ATOM 1248 C C . GLU A 1 158 ? -12.839 -5.605 -6.432 1.00 98.56 158 GLU A C 1
ATOM 1250 O O . GLU A 1 158 ? -14.047 -5.409 -6.279 1.00 98.56 158 GLU A O 1
ATOM 1255 N N . GLU A 1 159 ? -12.253 -6.751 -6.077 1.00 98.44 159 GLU A N 1
ATOM 1256 C CA . GLU A 1 159 ? -12.994 -7.890 -5.523 1.00 98.44 159 GLU A CA 1
ATOM 1257 C C . GLU A 1 159 ? -13.648 -7.555 -4.176 1.00 98.44 159 GLU A C 1
ATOM 1259 O O . GLU A 1 159 ? -14.761 -8.010 -3.874 1.00 98.44 159 GLU A O 1
ATOM 1264 N N . PHE A 1 160 ? -12.970 -6.746 -3.356 1.00 98.50 160 PHE A N 1
ATOM 1265 C CA . PHE A 1 160 ? -13.517 -6.279 -2.091 1.00 98.50 160 PHE A CA 1
ATOM 1266 C C . PHE A 1 160 ? -14.748 -5.397 -2.300 1.00 98.50 160 PHE A C 1
ATOM 1268 O O . PHE A 1 160 ? -15.753 -5.608 -1.623 1.00 98.50 160 PHE A O 1
ATOM 1275 N N . LEU A 1 161 ? -14.706 -4.462 -3.252 1.00 97.62 161 LEU A N 1
ATOM 1276 C CA . LEU A 1 161 ? -15.851 -3.610 -3.577 1.00 97.62 161 LEU A CA 1
ATOM 1277 C C . LEU A 1 161 ? -17.045 -4.416 -4.117 1.00 97.62 161 LEU A C 1
ATOM 1279 O O . LEU A 1 161 ? -18.187 -4.025 -3.891 1.00 97.62 161 LEU A O 1
ATOM 1283 N N . ASP A 1 162 ? -16.805 -5.547 -4.788 1.00 96.75 162 ASP A N 1
ATOM 1284 C CA . ASP A 1 162 ? -17.877 -6.407 -5.308 1.00 96.75 162 ASP A CA 1
ATOM 1285 C C . ASP A 1 162 ? -18.497 -7.336 -4.260 1.00 96.75 162 ASP A C 1
ATOM 1287 O O . ASP A 1 162 ? -19.697 -7.616 -4.303 1.00 96.75 162 ASP A O 1
ATOM 1291 N N . THR A 1 163 ? -17.688 -7.870 -3.343 1.00 96.19 163 THR A N 1
ATOM 1292 C CA . THR A 1 163 ? -18.101 -9.018 -2.514 1.00 96.19 163 THR A CA 1
ATOM 1293 C C . THR A 1 163 ? -17.876 -8.839 -1.013 1.00 96.19 163 THR A C 1
ATOM 1295 O O . THR A 1 163 ? -18.293 -9.689 -0.224 1.00 96.19 163 THR A O 1
ATOM 1298 N N . GLY A 1 164 ? -17.209 -7.761 -0.596 1.00 96.12 164 GLY A N 1
ATOM 1299 C CA . GLY A 1 164 ? -16.712 -7.568 0.769 1.00 96.12 164 GLY A CA 1
ATOM 1300 C C . GLY A 1 164 ? -15.446 -8.373 1.086 1.00 96.12 164 GLY A C 1
ATOM 1301 O O . GLY A 1 164 ? -15.017 -8.414 2.245 1.00 96.12 164 GLY A O 1
ATOM 1302 N N . ARG A 1 165 ? -14.842 -9.037 0.088 1.00 98.06 165 ARG A N 1
ATOM 1303 C CA . ARG A 1 165 ? -13.579 -9.767 0.226 1.00 98.06 165 ARG A CA 1
ATOM 1304 C C . ARG A 1 165 ? -12.779 -9.788 -1.076 1.00 98.06 165 ARG A C 1
ATOM 1306 O O . ARG A 1 165 ? -13.225 -10.377 -2.048 1.00 98.06 165 ARG A O 1
ATOM 1313 N N . GLY A 1 166 ? -11.564 -9.254 -1.042 1.00 98.38 166 GLY A N 1
ATOM 1314 C CA . GLY A 1 166 ? -10.573 -9.409 -2.103 1.00 98.38 166 GLY A CA 1
ATOM 1315 C C . GLY A 1 166 ? -9.375 -10.225 -1.646 1.00 98.38 166 GLY A C 1
ATOM 1316 O O . GLY A 1 166 ? -8.960 -10.140 -0.483 1.00 98.38 166 GLY A O 1
ATOM 1317 N N . LYS A 1 167 ? -8.825 -11.049 -2.539 1.00 97.88 167 LYS A N 1
ATOM 1318 C CA . LYS A 1 167 ? -7.647 -11.861 -2.230 1.00 97.88 167 LYS A CA 1
ATOM 1319 C C . LYS A 1 167 ? -6.748 -12.056 -3.443 1.00 97.88 167 LYS A C 1
ATOM 1321 O O . LYS A 1 167 ? -7.176 -12.547 -4.475 1.00 97.88 167 LYS A O 1
ATOM 1326 N N . THR A 1 168 ? -5.454 -11.846 -3.238 1.00 97.12 168 THR A N 1
ATOM 1327 C CA . THR A 1 168 ? -4.411 -12.216 -4.198 1.00 97.12 168 THR A CA 1
ATOM 1328 C C . THR A 1 168 ? -3.229 -12.887 -3.492 1.00 97.12 168 THR A C 1
ATOM 1330 O O . THR A 1 168 ? -3.254 -13.122 -2.278 1.00 97.12 168 THR A O 1
ATOM 1333 N N . TYR A 1 169 ? -2.209 -13.230 -4.267 1.00 95.94 169 TYR A N 1
ATOM 1334 C CA . TYR A 1 169 ? -0.908 -13.681 -3.799 1.00 95.94 169 TYR A CA 1
ATOM 1335 C C . TYR A 1 169 ? 0.181 -12.822 -4.430 1.00 95.94 169 TYR A C 1
ATOM 1337 O O . TYR A 1 169 ? -0.024 -12.234 -5.492 1.00 95.94 169 TYR A O 1
ATOM 1345 N N . TYR A 1 170 ? 1.338 -12.769 -3.784 1.00 94.94 170 TYR A N 1
ATOM 1346 C CA . TYR A 1 170 ? 2.541 -12.249 -4.416 1.00 94.94 170 TYR A CA 1
ATOM 1347 C C . TYR A 1 170 ? 2.816 -13.012 -5.731 1.00 94.94 170 TYR A C 1
ATOM 1349 O O . TYR A 1 170 ? 2.555 -14.217 -5.788 1.00 94.94 170 TYR A O 1
ATOM 1357 N N . PRO A 1 171 ? 3.268 -12.335 -6.804 1.00 94.19 171 PRO A N 1
ATOM 1358 C CA . PRO A 1 171 ? 3.431 -12.967 -8.114 1.00 94.19 171 PRO A CA 1
ATOM 1359 C C . PRO A 1 171 ? 4.309 -14.224 -8.108 1.00 94.19 171 PRO A C 1
ATOM 1361 O O . PRO A 1 171 ? 3.890 -15.242 -8.662 1.00 94.19 171 PRO A O 1
ATOM 1364 N N . ASP A 1 172 ? 5.452 -14.181 -7.423 1.00 90.88 172 ASP A N 1
ATOM 1365 C CA . ASP A 1 172 ? 6.426 -15.279 -7.414 1.00 90.88 172 ASP A CA 1
ATOM 1366 C C . ASP A 1 172 ? 6.461 -16.078 -6.111 1.00 90.88 172 ASP A C 1
ATOM 1368 O O . ASP A 1 172 ? 7.177 -17.080 -5.992 1.00 90.88 172 ASP A O 1
ATOM 1372 N N . GLN A 1 173 ? 5.676 -15.669 -5.117 1.00 87.69 173 GLN A N 1
ATOM 1373 C CA . GLN A 1 173 ? 5.699 -16.267 -3.790 1.00 87.69 173 GLN A CA 1
ATOM 1374 C C . GLN A 1 173 ? 4.284 -16.578 -3.300 1.00 87.69 173 GLN A C 1
ATOM 1376 O O . GLN A 1 173 ? 3.357 -15.802 -3.515 1.00 87.69 173 GLN A O 1
ATOM 1381 N N . PRO A 1 174 ? 4.074 -17.686 -2.563 1.00 90.19 174 PRO A N 1
ATOM 1382 C CA . PRO A 1 174 ? 2.758 -18.068 -2.049 1.00 90.19 174 PRO A CA 1
ATOM 1383 C C . PRO A 1 174 ? 2.321 -17.217 -0.839 1.00 90.19 174 PRO A C 1
ATOM 1385 O O . PRO A 1 174 ? 1.689 -17.725 0.088 1.00 90.19 174 PRO A O 1
ATOM 1388 N N . LEU A 1 175 ? 2.656 -15.927 -0.841 1.00 92.25 175 LEU A N 1
ATOM 1389 C CA . LEU A 1 175 ? 2.371 -14.972 0.216 1.00 92.25 175 LEU A CA 1
ATOM 1390 C C . LEU A 1 175 ? 1.014 -14.301 -0.051 1.00 92.25 175 LEU A C 1
ATOM 1392 O O . LEU A 1 175 ? 0.867 -13.628 -1.071 1.00 92.25 175 LEU A O 1
ATOM 1396 N N . PRO A 1 176 ? -0.006 -14.497 0.799 1.00 95.50 176 PRO A N 1
ATOM 1397 C CA . PRO A 1 176 ? -1.333 -13.959 0.538 1.00 95.50 176 PRO A CA 1
ATOM 1398 C C . PRO A 1 176 ? -1.413 -12.464 0.865 1.00 95.50 176 PRO A C 1
ATOM 1400 O O . PRO A 1 176 ? -0.847 -12.017 1.860 1.00 95.50 176 PRO A O 1
ATOM 1403 N N . VAL A 1 177 ? -2.218 -11.734 0.093 1.00 97.19 177 VAL A N 1
ATOM 1404 C CA . VAL A 1 177 ? -2.724 -10.398 0.440 1.00 97.19 177 VAL A CA 1
ATOM 1405 C C . VAL A 1 177 ? -4.246 -10.467 0.443 1.00 97.19 177 VAL A C 1
ATOM 1407 O O . VAL A 1 177 ? -4.853 -10.927 -0.527 1.00 97.19 177 VAL A O 1
ATOM 1410 N N . VAL A 1 178 ? -4.871 -10.069 1.548 1.00 98.25 178 VAL A N 1
ATOM 1411 C CA . VAL A 1 178 ? -6.317 -10.202 1.761 1.00 98.25 178 VAL A CA 1
ATOM 1412 C C . VAL A 1 178 ? -6.887 -8.902 2.306 1.00 98.25 178 VAL A C 1
ATOM 1414 O O . VAL A 1 178 ? -6.358 -8.347 3.264 1.00 98.25 178 VAL A O 1
ATOM 1417 N N . LEU A 1 179 ? -8.011 -8.469 1.742 1.00 98.44 179 LEU A N 1
ATOM 1418 C CA . LEU A 1 179 ? -8.862 -7.418 2.288 1.00 98.44 179 LEU A CA 1
ATOM 1419 C C . LEU A 1 179 ? -10.253 -8.011 2.519 1.00 98.44 179 LEU A C 1
ATOM 1421 O O . LEU A 1 179 ? -10.872 -8.493 1.576 1.00 98.44 179 LEU A O 1
ATOM 1425 N N . GLU A 1 180 ? -10.749 -8.035 3.754 1.00 98.19 180 GLU A N 1
ATOM 1426 C CA . GLU A 1 180 ? -12.018 -8.708 4.065 1.00 98.19 180 GLU A CA 1
ATOM 1427 C C . GLU A 1 180 ? -12.844 -8.014 5.149 1.00 98.19 180 GLU A C 1
ATOM 1429 O O . GLU A 1 180 ? -12.314 -7.487 6.128 1.00 98.19 180 GLU A O 1
ATOM 1434 N N . THR A 1 181 ? -14.171 -8.079 5.013 1.00 96.38 181 THR A N 1
ATOM 1435 C CA . THR A 1 181 ? -15.105 -7.727 6.085 1.00 96.38 181 THR A CA 1
ATOM 1436 C C . THR A 1 181 ? -15.330 -8.913 7.027 1.00 96.38 181 THR A C 1
ATOM 1438 O O . THR A 1 181 ? -15.867 -9.951 6.644 1.00 96.38 181 THR A O 1
ATOM 1441 N N . VAL A 1 182 ? -15.006 -8.737 8.307 1.00 91.69 182 VAL A N 1
ATOM 1442 C CA . VAL A 1 182 ? -15.272 -9.697 9.384 1.00 91.69 182 VAL A CA 1
ATOM 1443 C C . VAL A 1 182 ? -16.085 -9.019 10.479 1.00 91.69 182 VAL A C 1
ATOM 1445 O O . VAL A 1 182 ? -15.613 -8.094 11.134 1.00 91.69 182 VAL A O 1
ATOM 1448 N N . LYS A 1 183 ? -17.315 -9.500 10.716 1.00 89.94 183 LYS A N 1
ATOM 1449 C CA . LYS A 1 183 ? -18.234 -8.961 11.743 1.00 89.94 183 LYS A CA 1
ATOM 1450 C C . LYS A 1 183 ? -18.352 -7.423 11.688 1.00 89.94 183 LYS A C 1
ATOM 1452 O O . LYS A 1 183 ? -18.239 -6.765 12.718 1.00 89.94 183 LYS A O 1
ATOM 1457 N N . HIS A 1 184 ? -18.569 -6.878 10.488 1.00 86.75 184 HIS A N 1
ATOM 1458 C CA . HIS A 1 184 ? -18.694 -5.436 10.194 1.00 86.75 184 HIS A CA 1
ATOM 1459 C C . HIS A 1 184 ? -17.411 -4.601 10.305 1.00 86.75 184 HIS A C 1
ATOM 1461 O O . HIS A 1 184 ? -17.472 -3.389 10.145 1.00 86.75 184 HIS A O 1
ATOM 1467 N N . LYS A 1 185 ? -16.256 -5.221 10.554 1.00 89.06 185 LYS A N 1
ATOM 1468 C CA . LYS A 1 185 ? -14.951 -4.553 10.537 1.00 89.06 185 LYS A CA 1
ATOM 1469 C C . LYS A 1 185 ? -14.171 -4.987 9.309 1.00 89.06 185 LYS A C 1
ATOM 1471 O O . LYS A 1 185 ? -14.259 -6.153 8.929 1.00 89.06 185 LYS A O 1
ATOM 1476 N N . VAL A 1 186 ? -13.411 -4.083 8.706 1.00 93.81 186 VAL A N 1
ATOM 1477 C CA . VAL A 1 186 ? -12.587 -4.395 7.535 1.00 93.81 186 VAL A CA 1
ATOM 1478 C C . VAL A 1 186 ? -11.152 -4.628 7.982 1.00 93.81 186 VAL A C 1
ATOM 1480 O O . VAL A 1 186 ? -10.637 -3.912 8.837 1.00 93.81 186 VAL A O 1
ATOM 1483 N N . PHE A 1 187 ? -10.523 -5.666 7.441 1.00 94.88 187 PHE A N 1
ATOM 1484 C CA . PHE A 1 187 ? -9.143 -6.021 7.741 1.00 94.88 187 PHE A CA 1
ATOM 1485 C C . PHE A 1 187 ? -8.336 -6.131 6.459 1.00 94.88 187 PHE A C 1
ATOM 1487 O O . PHE A 1 187 ? -8.752 -6.841 5.546 1.00 94.88 187 PHE A O 1
ATOM 1494 N N . PHE A 1 188 ? -7.167 -5.496 6.440 1.00 96.81 188 PHE A N 1
ATOM 1495 C CA . PHE A 1 188 ? -6.101 -5.787 5.491 1.00 96.81 188 PHE A CA 1
ATOM 1496 C C . PHE A 1 188 ? -5.130 -6.775 6.143 1.00 96.81 188 PHE A C 1
ATOM 1498 O O . PHE A 1 188 ? -4.839 -6.683 7.340 1.00 96.81 188 PHE A O 1
ATOM 1505 N N . SER A 1 189 ?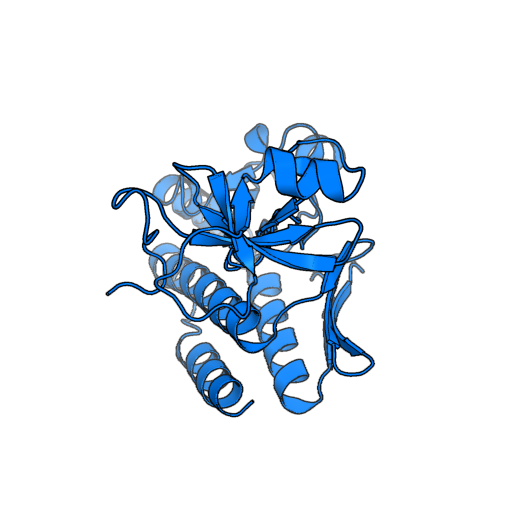 -4.672 -7.782 5.412 1.00 94.75 189 SER A N 1
ATOM 1506 C CA . SER A 1 189 ? -3.785 -8.808 5.956 1.00 94.75 189 SER A CA 1
ATOM 1507 C C . SER A 1 189 ? -2.790 -9.312 4.928 1.00 94.75 189 SER A C 1
ATOM 1509 O O . SER A 1 189 ? -3.155 -9.574 3.781 1.00 94.75 189 SER A O 1
ATOM 1511 N N . THR A 1 190 ? -1.564 -9.535 5.388 1.00 92.88 190 THR A N 1
ATOM 1512 C CA . THR A 1 190 ? -0.524 -10.273 4.671 1.00 92.88 190 THR A CA 1
ATOM 1513 C C . THR A 1 190 ? 0.217 -11.169 5.631 1.00 92.88 190 THR A C 1
ATOM 1515 O O . THR A 1 190 ? 0.631 -10.689 6.680 1.00 92.88 190 THR A O 1
ATOM 1518 N N . ASP A 1 191 ? 0.461 -12.420 5.259 1.00 84.50 191 ASP A N 1
ATOM 1519 C CA . ASP A 1 191 ? 1.218 -13.363 6.092 1.00 84.50 191 ASP A CA 1
ATOM 1520 C C . ASP A 1 191 ? 0.787 -13.349 7.577 1.00 84.50 191 ASP A C 1
ATOM 1522 O O . ASP A 1 191 ? -0.340 -13.742 7.888 1.00 84.50 191 ASP A O 1
ATOM 1526 N N . GLU A 1 192 ? 1.642 -12.849 8.477 1.00 80.56 192 GLU A N 1
ATOM 1527 C CA . GLU A 1 192 ? 1.385 -12.693 9.914 1.00 80.56 192 GLU A CA 1
ATOM 1528 C C . GLU A 1 192 ? 0.770 -11.331 10.302 1.00 80.56 192 GLU A C 1
ATOM 1530 O O . GLU A 1 192 ? 0.258 -11.167 11.413 1.00 80.56 192 GLU A O 1
ATOM 1535 N N . THR A 1 193 ? 0.778 -10.352 9.396 1.00 87.81 193 THR A N 1
ATOM 1536 C CA . THR A 1 193 ? 0.217 -9.016 9.609 1.00 87.81 193 THR A CA 1
ATOM 1537 C C . THR A 1 193 ? -1.287 -9.021 9.363 1.00 87.81 193 THR A C 1
ATOM 1539 O O . THR A 1 193 ? -1.770 -9.410 8.299 1.00 87.81 193 THR A O 1
ATOM 1542 N N . ARG A 1 194 ? -2.048 -8.507 10.333 1.00 90.00 194 ARG A N 1
ATOM 1543 C CA . ARG A 1 194 ? -3.482 -8.235 10.203 1.00 90.00 194 ARG A CA 1
ATOM 1544 C C . ARG A 1 194 ? -3.818 -6.909 10.865 1.00 90.00 194 ARG A C 1
ATOM 1546 O O . ARG A 1 194 ? -3.723 -6.790 12.083 1.00 90.00 194 ARG A O 1
ATOM 1553 N N . VAL A 1 195 ? -4.269 -5.947 10.068 1.00 88.44 195 VAL A N 1
ATOM 1554 C CA . VAL A 1 195 ? -4.593 -4.589 10.514 1.00 88.44 195 VAL A CA 1
ATOM 1555 C C . VAL A 1 195 ? -6.052 -4.291 10.198 1.00 88.44 195 VAL A C 1
ATOM 1557 O O . VAL A 1 195 ? -6.542 -4.607 9.115 1.00 88.44 195 VAL A O 1
ATOM 1560 N N . MET A 1 196 ? -6.772 -3.736 11.172 1.00 88.50 196 MET A N 1
ATOM 1561 C CA . MET A 1 196 ? -8.120 -3.218 10.951 1.00 88.50 196 MET A CA 1
ATOM 1562 C C . MET A 1 196 ? -8.007 -1.886 10.209 1.00 88.50 196 MET A C 1
ATOM 1564 O O . MET A 1 196 ? -7.219 -1.039 10.614 1.00 88.50 196 MET A O 1
ATOM 1568 N N . VAL A 1 197 ? -8.780 -1.705 9.145 1.00 88.88 197 VAL A N 1
ATOM 1569 C CA . VAL A 1 197 ? -8.737 -0.498 8.312 1.00 88.88 197 VAL A CA 1
ATOM 1570 C C . VAL A 1 197 ? -10.118 0.135 8.220 1.00 88.88 197 VAL A C 1
ATOM 1572 O O . VAL A 1 197 ? -11.128 -0.572 8.187 1.00 88.88 197 VAL A O 1
ATOM 1575 N N . GLU A 1 198 ? -10.160 1.462 8.142 1.00 85.94 198 GLU A N 1
ATOM 1576 C CA . GLU A 1 198 ? -11.370 2.185 7.752 1.00 85.94 198 GLU A CA 1
ATOM 1577 C C . GLU A 1 198 ? -11.463 2.171 6.219 1.00 85.94 198 GLU A C 1
ATOM 1579 O O . GLU A 1 198 ? -10.591 2.742 5.561 1.00 85.94 198 GLU A O 1
ATOM 1584 N N . PRO A 1 199 ? -12.462 1.498 5.618 1.00 89.88 199 PRO A N 1
ATOM 1585 C CA . PRO A 1 199 ? -12.408 1.105 4.212 1.00 89.88 199 PRO A CA 1
ATOM 1586 C C . PRO A 1 199 ? -12.313 2.289 3.253 1.00 89.88 199 PRO A C 1
ATOM 1588 O O . PRO A 1 199 ? -11.479 2.265 2.360 1.00 89.88 199 PRO A O 1
ATOM 1591 N N . VAL A 1 200 ? -13.129 3.329 3.434 1.00 89.25 200 VAL A N 1
ATOM 1592 C CA . VAL A 1 200 ? -13.141 4.479 2.517 1.00 89.25 200 VAL A CA 1
ATOM 1593 C C . VAL A 1 200 ? -11.793 5.211 2.490 1.00 89.25 200 VAL A C 1
ATOM 1595 O O . VAL A 1 200 ? -11.175 5.231 1.427 1.00 89.25 200 VAL A O 1
ATOM 1598 N N . PRO A 1 201 ? -11.278 5.755 3.611 1.00 86.06 201 PRO A N 1
ATOM 1599 C CA . PRO A 1 201 ? -10.005 6.477 3.588 1.00 86.06 201 PRO A CA 1
ATOM 1600 C C . PRO A 1 201 ? -8.814 5.567 3.261 1.00 86.06 201 PRO A C 1
ATOM 1602 O O . PRO A 1 201 ? -7.893 5.990 2.571 1.00 86.06 201 PRO A O 1
ATOM 1605 N N . PHE A 1 202 ? -8.826 4.305 3.705 1.00 92.19 202 PHE A N 1
ATOM 1606 C CA . PHE A 1 202 ? -7.750 3.370 3.386 1.00 92.19 202 PHE A CA 1
ATOM 1607 C C . PHE A 1 202 ? -7.674 3.072 1.884 1.00 92.19 202 PHE A C 1
ATOM 1609 O O . PHE A 1 202 ? -6.594 3.132 1.298 1.00 92.19 202 PHE A O 1
ATOM 1616 N N . LEU A 1 203 ? -8.807 2.747 1.254 1.00 96.31 203 LEU A N 1
ATOM 1617 C CA . LEU A 1 203 ? -8.825 2.383 -0.161 1.00 96.31 203 LEU A CA 1
ATOM 1618 C C . LEU A 1 203 ? -8.579 3.588 -1.062 1.00 96.31 203 LEU A C 1
ATOM 1620 O O . LEU A 1 203 ? -7.880 3.434 -2.056 1.00 96.31 203 LEU A O 1
ATOM 1624 N N . ASP A 1 204 ? -9.090 4.772 -0.718 1.00 93.00 204 ASP A N 1
ATOM 1625 C CA . ASP A 1 204 ? -8.867 5.982 -1.517 1.00 93.00 204 ASP A CA 1
ATOM 1626 C C . ASP A 1 204 ? -7.374 6.327 -1.596 1.00 93.00 204 ASP A C 1
ATOM 1628 O O . ASP A 1 204 ? -6.812 6.471 -2.681 1.00 93.00 204 ASP A O 1
ATOM 1632 N N . SER A 1 205 ? -6.685 6.309 -0.457 1.00 92.44 205 SER A N 1
ATOM 1633 C CA . SER A 1 205 ? -5.243 6.542 -0.416 1.00 92.44 205 SER A CA 1
ATOM 1634 C C . SER A 1 205 ? -4.423 5.391 -1.014 1.00 92.44 205 SER A C 1
ATOM 1636 O O . SER A 1 205 ? -3.400 5.633 -1.645 1.00 92.44 205 SER A O 1
ATOM 1638 N N . LEU A 1 206 ? -4.856 4.128 -0.898 1.00 96.88 206 LEU A N 1
ATOM 1639 C CA . LEU A 1 206 ? -4.195 3.028 -1.616 1.00 96.88 206 LEU A CA 1
ATOM 1640 C C . LEU A 1 206 ? -4.293 3.219 -3.142 1.00 96.88 206 LEU A C 1
ATOM 1642 O O . LEU A 1 206 ? -3.347 2.908 -3.869 1.00 96.88 206 LEU A O 1
AT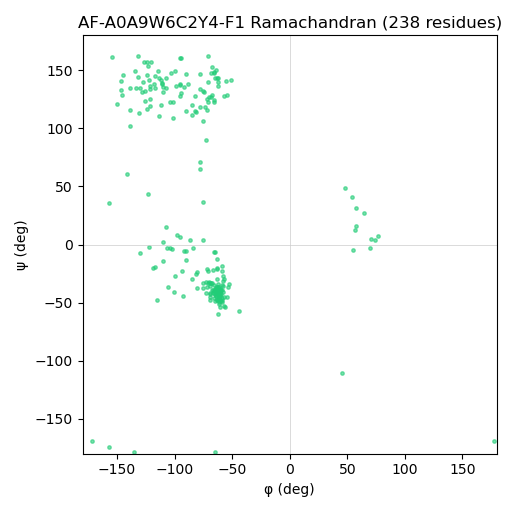OM 1646 N N . LEU A 1 207 ? -5.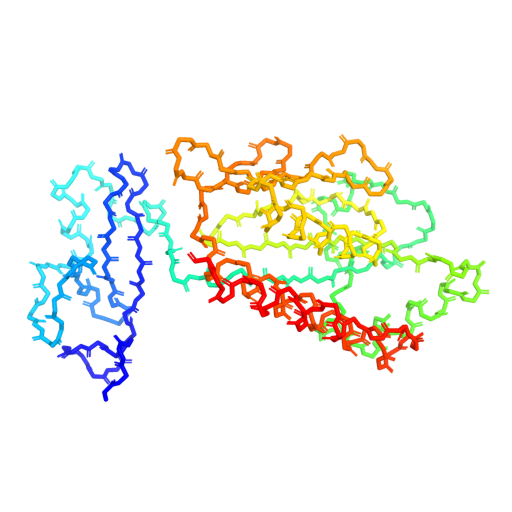420 3.751 -3.627 1.00 98.06 207 LEU A N 1
ATOM 1647 C CA . LEU A 1 207 ? -5.613 4.116 -5.030 1.00 98.06 207 LEU A CA 1
ATOM 1648 C C . LEU A 1 207 ? -4.752 5.324 -5.436 1.00 98.06 207 LEU A C 1
ATOM 1650 O O . LEU A 1 207 ? -4.225 5.318 -6.549 1.00 98.06 207 LEU A O 1
ATOM 1654 N N . ASP A 1 208 ? -4.545 6.310 -4.554 1.00 96.25 208 ASP A N 1
ATOM 1655 C CA . ASP A 1 208 ? -3.576 7.401 -4.772 1.00 96.25 208 ASP A CA 1
ATOM 1656 C C . ASP A 1 208 ? -2.155 6.858 -4.964 1.00 96.25 208 ASP A C 1
ATOM 1658 O O . ASP A 1 208 ? -1.455 7.231 -5.910 1.00 96.25 208 ASP A O 1
ATOM 1662 N N . GLU A 1 209 ? -1.739 5.930 -4.105 1.00 97.50 209 GLU A N 1
ATOM 1663 C CA . GLU A 1 209 ? -0.409 5.325 -4.154 1.00 97.50 209 GLU A CA 1
ATOM 1664 C C . GLU A 1 209 ? -0.200 4.480 -5.419 1.00 97.50 209 GLU A C 1
ATOM 1666 O O . GLU A 1 209 ? 0.836 4.595 -6.084 1.00 97.50 209 GLU A O 1
ATOM 1671 N N . ALA A 1 210 ? -1.212 3.706 -5.819 1.00 98.19 210 ALA A N 1
ATOM 1672 C CA . ALA A 1 210 ? -1.198 2.994 -7.093 1.00 98.19 210 ALA A CA 1
ATOM 1673 C C . ALA A 1 210 ? -1.119 3.974 -8.276 1.00 98.19 210 ALA A C 1
ATOM 1675 O O . ALA A 1 210 ? -0.308 3.786 -9.186 1.00 98.19 210 ALA A O 1
ATOM 1676 N N . GLN A 1 211 ? -1.911 5.051 -8.257 1.00 98.12 211 GLN A N 1
ATOM 1677 C CA . GLN A 1 211 ? -1.894 6.071 -9.306 1.00 98.12 211 GLN A CA 1
ATOM 1678 C C . GLN A 1 211 ? -0.510 6.718 -9.431 1.00 98.12 211 GLN A C 1
ATOM 1680 O O . GLN A 1 211 ? 0.001 6.879 -10.540 1.00 98.12 211 GLN A O 1
ATOM 1685 N N . ARG A 1 212 ? 0.131 7.030 -8.300 1.00 97.50 212 ARG A N 1
ATOM 1686 C CA . ARG A 1 212 ? 1.488 7.584 -8.246 1.00 97.50 212 ARG A CA 1
ATOM 1687 C C . ARG A 1 212 ? 2.516 6.641 -8.872 1.00 97.50 212 ARG A C 1
ATOM 1689 O O . ARG A 1 212 ? 3.339 7.090 -9.673 1.00 97.50 212 ARG A O 1
ATOM 1696 N N . PHE A 1 213 ? 2.445 5.343 -8.570 1.00 98.31 213 PHE A N 1
ATOM 1697 C CA . PHE A 1 213 ? 3.292 4.331 -9.209 1.00 98.31 213 PHE A CA 1
ATOM 1698 C C . PHE A 1 213 ? 3.062 4.256 -10.727 1.00 98.31 213 PHE A C 1
ATOM 1700 O O . PHE A 1 213 ? 4.021 4.339 -11.497 1.00 98.31 213 PHE A O 1
ATOM 1707 N N . PHE A 1 214 ? 1.810 4.137 -11.184 1.00 98.31 214 PHE A N 1
ATOM 1708 C CA . PHE A 1 214 ? 1.517 3.987 -12.614 1.00 98.31 214 PHE A CA 1
ATOM 1709 C C . PHE A 1 214 ? 1.827 5.251 -13.423 1.00 98.31 214 PHE A C 1
ATOM 1711 O O . PHE A 1 214 ? 2.294 5.138 -14.556 1.00 98.31 214 PHE A O 1
ATOM 1718 N N . ALA A 1 215 ? 1.668 6.445 -12.847 1.00 97.69 215 ALA A N 1
ATOM 1719 C CA . ALA A 1 215 ? 2.099 7.694 -13.475 1.00 97.69 215 ALA A CA 1
ATOM 1720 C C . ALA A 1 215 ? 3.627 7.739 -13.667 1.00 97.69 215 ALA A C 1
ATOM 1722 O O . ALA A 1 215 ? 4.118 8.123 -14.737 1.00 97.69 215 ALA A O 1
ATOM 1723 N N . TRP A 1 216 ? 4.387 7.291 -12.660 1.00 97.81 216 TRP A N 1
ATOM 1724 C CA . TRP A 1 216 ? 5.839 7.150 -12.764 1.00 97.81 216 TRP A CA 1
ATOM 1725 C C . TRP A 1 216 ? 6.225 6.124 -13.835 1.00 97.81 216 TRP A C 1
ATOM 1727 O O . TRP A 1 216 ? 7.057 6.417 -14.695 1.00 97.81 216 TRP A O 1
ATOM 1737 N N . ALA A 1 217 ? 5.594 4.946 -13.830 1.00 97.38 217 ALA A N 1
ATOM 1738 C CA . ALA A 1 217 ? 5.881 3.865 -14.771 1.00 97.38 217 ALA A CA 1
ATOM 1739 C C . ALA A 1 217 ? 5.529 4.251 -16.216 1.00 97.38 217 ALA A C 1
ATOM 1741 O O . ALA A 1 217 ? 6.289 3.965 -17.141 1.00 97.38 217 ALA A O 1
ATOM 1742 N N . GLN A 1 218 ? 4.425 4.965 -16.427 1.00 97.00 218 GLN A N 1
ATOM 1743 C CA . GLN A 1 218 ? 4.070 5.509 -17.734 1.00 97.00 218 GLN A CA 1
ATOM 1744 C C . GLN A 1 218 ? 5.134 6.496 -18.229 1.00 97.00 218 GLN A C 1
ATOM 1746 O O . GLN A 1 218 ? 5.619 6.372 -19.356 1.00 97.00 218 GLN A O 1
ATOM 1751 N N . SER A 1 219 ? 5.528 7.447 -17.380 1.00 96.81 219 SER A N 1
ATOM 1752 C CA . SER A 1 219 ? 6.473 8.512 -17.738 1.00 96.81 219 SER A CA 1
ATOM 1753 C C . SER A 1 219 ? 7.884 7.984 -18.000 1.00 96.81 219 SER A C 1
ATOM 1755 O O . SER A 1 219 ? 8.554 8.433 -18.931 1.00 96.81 219 SER A O 1
ATOM 1757 N N . ASN A 1 220 ? 8.331 7.008 -17.206 1.00 96.69 220 ASN A N 1
ATOM 1758 C CA . ASN A 1 220 ? 9.707 6.522 -17.228 1.00 96.69 220 ASN A CA 1
ATOM 1759 C C . ASN A 1 220 ? 9.897 5.227 -18.026 1.00 96.69 220 ASN A C 1
ATOM 1761 O O . ASN A 1 220 ? 10.987 4.988 -18.542 1.00 96.69 220 ASN A O 1
ATOM 1765 N N . LEU A 1 221 ? 8.875 4.380 -18.154 1.00 94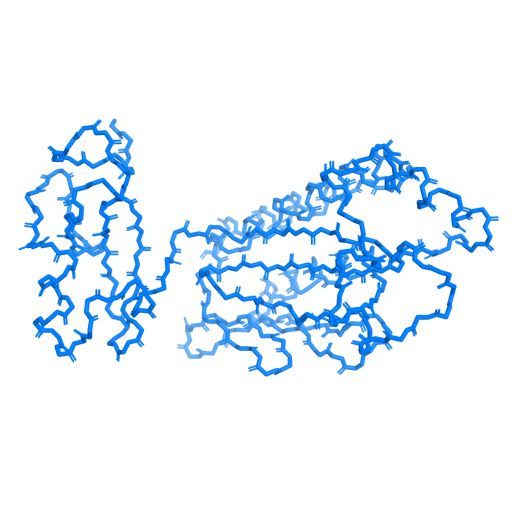.19 221 LEU A N 1
ATOM 1766 C CA . LEU A 1 221 ? 8.990 3.045 -18.756 1.00 94.19 221 LEU A CA 1
ATOM 1767 C C . LEU A 1 221 ? 8.059 2.827 -19.955 1.00 94.19 221 LEU A C 1
ATOM 1769 O O . LEU A 1 221 ? 8.130 1.763 -20.572 1.00 94.19 221 LEU A O 1
ATOM 1773 N N . ALA A 1 222 ? 7.229 3.819 -20.301 1.00 92.88 222 ALA A N 1
ATOM 1774 C CA . ALA A 1 222 ? 6.178 3.716 -21.316 1.00 92.88 222 ALA A CA 1
ATOM 1775 C C . ALA A 1 222 ? 5.163 2.590 -21.034 1.00 92.88 222 ALA A C 1
ATOM 1777 O O . ALA A 1 222 ? 4.620 1.989 -21.963 1.00 92.88 222 ALA A O 1
ATOM 1778 N N . GLU A 1 223 ? 4.913 2.309 -19.753 1.00 93.88 223 GLU A N 1
ATOM 1779 C CA . GLU A 1 223 ? 3.817 1.436 -19.330 1.00 93.88 223 GLU A CA 1
ATOM 1780 C C . GLU A 1 223 ? 2.451 2.072 -19.626 1.00 93.88 223 GLU A C 1
ATOM 1782 O O . GLU A 1 223 ? 2.338 3.304 -19.686 1.00 93.88 223 GLU A O 1
ATOM 1787 N N . PRO A 1 224 ? 1.393 1.268 -19.832 1.00 93.06 224 PRO A N 1
ATOM 1788 C CA . PRO A 1 224 ? 0.051 1.807 -19.936 1.00 93.06 224 PRO A CA 1
ATOM 1789 C C . PRO A 1 224 ? -0.350 2.468 -18.612 1.00 93.06 224 PRO A C 1
ATOM 1791 O O . PRO A 1 224 ? -0.018 1.986 -17.529 1.00 93.06 224 PRO A O 1
ATOM 1794 N N . SER A 1 225 ? -1.084 3.575 -18.713 1.00 92.75 225 SER A N 1
ATOM 1795 C CA . SER A 1 225 ? -1.734 4.179 -17.548 1.00 92.75 225 SER A CA 1
ATOM 1796 C C . SER A 1 225 ? -2.867 3.275 -17.049 1.00 92.75 225 SER A C 1
ATOM 1798 O O . SER A 1 225 ? -3.527 2.615 -17.853 1.00 92.75 225 SER A O 1
ATOM 1800 N N . MET A 1 226 ? -3.089 3.301 -15.733 1.00 96.56 226 MET A N 1
ATOM 1801 C CA . MET A 1 226 ? -4.221 2.673 -15.037 1.00 96.56 226 MET A CA 1
ATOM 1802 C C . MET A 1 226 ? -5.239 3.711 -14.534 1.00 96.56 226 MET A C 1
ATOM 1804 O O . MET A 1 226 ? -6.070 3.413 -13.679 1.00 96.56 226 MET A O 1
ATOM 1808 N N . ASP A 1 227 ? -5.179 4.958 -15.024 1.00 96.50 227 ASP A N 1
ATOM 1809 C CA . ASP A 1 227 ? -6.025 6.059 -14.534 1.00 96.50 227 ASP A CA 1
ATOM 1810 C C . ASP A 1 227 ? -7.519 5.753 -14.684 1.00 96.50 227 ASP A C 1
ATOM 1812 O O . ASP A 1 227 ? -8.325 6.150 -13.844 1.00 96.50 227 ASP A O 1
ATOM 1816 N N . ARG A 1 228 ? -7.907 5.049 -15.755 1.00 97.50 228 ARG A N 1
ATOM 1817 C CA . ARG A 1 228 ? -9.310 4.708 -16.004 1.00 97.50 228 ARG A CA 1
ATOM 1818 C C . ARG A 1 228 ? -9.808 3.682 -14.991 1.00 97.50 228 ARG A C 1
ATOM 1820 O O . ARG A 1 228 ? -10.890 3.856 -14.441 1.00 97.50 228 ARG A O 1
ATOM 1827 N N . GLU A 1 229 ? -9.039 2.625 -14.780 1.00 98.00 229 GLU A N 1
ATOM 1828 C CA . GLU A 1 229 ? -9.316 1.552 -13.833 1.00 98.00 229 GLU A CA 1
ATOM 1829 C C . GLU A 1 229 ? -9.403 2.124 -12.412 1.00 98.00 229 GLU A C 1
ATOM 1831 O O . GLU A 1 229 ? -10.390 1.908 -11.711 1.00 98.00 229 GLU A O 1
ATOM 1836 N N . ILE A 1 230 ? -8.431 2.954 -12.024 1.00 98.31 230 ILE A N 1
ATOM 1837 C CA . ILE A 1 230 ? -8.408 3.628 -10.720 1.00 98.31 230 ILE A CA 1
ATOM 1838 C C . ILE A 1 230 ? -9.614 4.563 -10.553 1.00 98.31 230 ILE A C 1
ATOM 1840 O O . ILE A 1 230 ? -10.265 4.539 -9.509 1.00 98.31 230 ILE A O 1
ATOM 1844 N N . ALA A 1 231 ? -9.971 5.346 -11.576 1.00 97.69 231 ALA A N 1
ATOM 1845 C CA . ALA A 1 231 ? -11.150 6.211 -11.524 1.00 97.69 231 ALA A CA 1
ATOM 1846 C C . ALA A 1 231 ? -12.451 5.412 -11.334 1.00 97.69 231 ALA A C 1
ATOM 1848 O O . ALA A 1 231 ? -13.292 5.795 -10.523 1.00 97.69 231 ALA A O 1
ATOM 1849 N N . GLN A 1 232 ? -12.599 4.274 -12.017 1.00 98.19 232 GLN A N 1
ATOM 1850 C CA . GLN A 1 232 ? -13.756 3.388 -11.851 1.00 98.19 232 GLN A CA 1
ATOM 1851 C C . GLN A 1 232 ? -13.837 2.796 -10.437 1.00 98.19 232 GLN A C 1
ATOM 1853 O O . GLN A 1 232 ? -14.930 2.681 -9.880 1.00 98.19 232 GLN A O 1
ATOM 1858 N N . LEU A 1 233 ? -12.696 2.442 -9.837 1.00 98.38 233 LEU A N 1
ATOM 1859 C CA . LEU A 1 233 ? -12.648 1.980 -8.448 1.00 98.38 233 LEU A CA 1
ATOM 1860 C C . LEU A 1 233 ? -13.028 3.096 -7.469 1.00 98.38 233 LEU A C 1
ATOM 1862 O O . LEU A 1 233 ? -13.825 2.844 -6.568 1.00 98.38 233 LEU A O 1
ATOM 1866 N N . ARG A 1 234 ? -12.558 4.335 -7.679 1.00 97.25 234 ARG A N 1
ATOM 1867 C CA . ARG A 1 234 ? -12.960 5.493 -6.857 1.00 97.25 234 ARG A CA 1
ATOM 1868 C C . ARG A 1 234 ? -14.461 5.787 -6.950 1.00 97.25 234 ARG A C 1
ATOM 1870 O O . ARG A 1 234 ? -15.102 6.036 -5.933 1.00 97.25 234 ARG A O 1
ATOM 1877 N N . GLU A 1 235 ? -15.048 5.715 -8.145 1.00 97.00 235 GLU A N 1
ATOM 1878 C CA . GLU A 1 235 ? -16.495 5.906 -8.334 1.00 97.00 235 GLU A CA 1
ATOM 1879 C C . GLU A 1 235 ? -17.333 4.865 -7.580 1.00 97.00 235 GLU A C 1
ATOM 1881 O O . GLU A 1 235 ? -18.402 5.190 -7.061 1.00 97.00 235 GLU A O 1
ATOM 1886 N N . ARG A 1 236 ? -16.857 3.615 -7.519 1.00 97.44 236 ARG A N 1
ATOM 1887 C CA . ARG A 1 236 ? -17.485 2.530 -6.747 1.00 97.44 236 ARG A CA 1
ATOM 1888 C C . ARG A 1 236 ? -17.274 2.713 -5.244 1.00 97.44 236 ARG A C 1
ATOM 1890 O O . ARG A 1 236 ? -18.215 2.531 -4.481 1.00 97.44 236 ARG A O 1
ATOM 1897 N N . LEU A 1 237 ? -16.075 3.119 -4.827 1.00 94.94 237 LEU A N 1
ATOM 1898 C CA . LEU A 1 237 ? -15.732 3.406 -3.432 1.00 94.94 237 LEU A CA 1
ATOM 1899 C C . LEU A 1 237 ? -16.616 4.510 -2.833 1.00 94.94 237 LEU A C 1
ATOM 1901 O O . LEU A 1 237 ? -17.062 4.381 -1.700 1.00 94.94 237 LEU A O 1
ATOM 1905 N N . ALA A 1 238 ? -16.939 5.548 -3.609 1.00 87.25 238 ALA A N 1
ATOM 1906 C CA . ALA A 1 238 ? -17.824 6.639 -3.190 1.00 87.25 238 ALA A CA 1
ATOM 1907 C C . ALA A 1 238 ? -19.293 6.221 -2.947 1.00 87.25 238 ALA A C 1
ATOM 1909 O O . ALA A 1 238 ? -20.101 7.050 -2.529 1.00 87.25 238 ALA A O 1
ATOM 1910 N N . GLN A 1 239 ? -19.657 4.970 -3.250 1.00 89.38 239 GLN A N 1
ATOM 1911 C CA . GLN A 1 239 ? -21.002 4.415 -3.057 1.00 89.38 239 GLN A CA 1
ATOM 1912 C C . GLN A 1 239 ? -21.113 3.512 -1.816 1.00 89.38 239 GLN A C 1
ATOM 1914 O O . GLN A 1 239 ? -22.216 3.032 -1.540 1.00 89.38 239 GLN A O 1
ATOM 1919 N N . LEU A 1 240 ? -20.001 3.259 -1.111 1.00 81.06 240 LEU A N 1
ATOM 1920 C CA . LEU A 1 240 ? -19.975 2.550 0.176 1.00 81.06 240 LEU A CA 1
ATOM 1921 C C . LEU A 1 240 ? -20.540 3.417 1.308 1.00 81.06 240 LEU A C 1
ATOM 1923 O O . LEU A 1 240 ? -21.253 2.836 2.160 1.00 81.06 240 LEU A O 1
#

Secondary structure (DSSP, 8-state):
--TTB-TTTSS-BEEEEEETTT--EEEEETTT-EEEETTPPSS---SEEHHHHHHHTT--S-GGGEEESS---EEEEEEE-S-S---HHHHHHSHHHHEEETTTTHHHHHHHHHHHHTT-TT--EEEEEEEETTEE-S-TT--EEHHHHHHHHHHHHHHHHHHSEEEEE-SSS--EEEEEEETTEEEEEETTEEEEE-HHHHHHHHHHHHHHHHHHHHHHH-PPP-HHHHHHHHHHHTT-

Nearest PDB structures (foldseek):
  7azl-assembly1_D  TM=5.166E-01  e=8.461E+00  Escherichia coli 2-427-07_S4_C3

Radius of gyration: 20.33 Å; Cα contacts (8 Å, |Δi|>4): 413; chains: 1; bounding box: 44×46×56 Å

Foldseek 3Di:
DPPQQQLPPRPWGWFWKAQQPPRFIWTATPPPQFIDHPPDDDDDGGPDGLCVVQVVVVHHSDCVRIFTQPDAKDKWWWAFPDDPDDDLVVCLVCVVVTIDTCVVPVVVVLVSQVVVCVVPVQDQWTDMFIDHRNDTLGDGSPTARVVVVLVQVLQQLVVCLVPQKGWDAGPVDRWIWIWHDDPNWIWTHIDPDIDTHDSLSHLLSSLVNSQVVQVSCCVRVVDDHCVVSSVVSNVSSVVD

pLDDT: mean 89.61, std 8.64, range [48.81, 98.56]